Protein AF-A0A7V9ZJV0-F1 (afdb_monomer_lite)

Radius of gyration: 18.38 Å; chains: 1; bounding box: 46×38×47 Å

Foldseek 3Di:
DWAAFQAGWIWDKDFDPVLPAAPVHKWWWFWKDQPPPFIWTKGKDFDDQQVSLCVQAHKDFPDWEAQVVRDIWTWIDHPNDDFWIWGWDDAPRMIITTTAGNPCPPGGHGDDPVRSNQCSHFWDWYQDPVGHIYIAGDPSMGTAFFPGPDDFTWMWHDDPFWIKIKGQAQADQPDWDDPPPAQKTWHAAPVRGIIIMIGGDSVSVVSCVVTMHIGDGGGDPGPDPPDD

Structure (mmCIF, N/CA/C/O backbone):
data_AF-A0A7V9ZJV0-F1
#
_entry.id   AF-A0A7V9ZJV0-F1
#
loop_
_atom_site.group_PDB
_atom_site.id
_atom_site.type_symbol
_atom_site.label_atom_id
_atom_site.label_alt_id
_atom_site.label_comp_id
_atom_site.label_asym_id
_atom_site.label_entity_id
_atom_site.label_seq_id
_atom_site.pdbx_PDB_ins_code
_atom_site.Cartn_x
_atom_site.Cartn_y
_atom_site.Cartn_z
_atom_site.occupancy
_atom_site.B_iso_or_equiv
_atom_site.auth_seq_id
_atom_site.auth_comp_id
_atom_site.auth_asym_id
_atom_site.auth_atom_id
_atom_site.pdbx_PDB_model_num
ATOM 1 N N . MET A 1 1 ? 2.222 -10.437 -16.332 1.00 93.25 1 MET A N 1
ATOM 2 C CA . MET A 1 1 ? 1.660 -10.496 -14.969 1.00 93.25 1 MET A CA 1
ATOM 3 C C . MET A 1 1 ? 0.775 -9.286 -14.786 1.00 93.25 1 MET A C 1
ATOM 5 O O . MET A 1 1 ? 1.254 -8.186 -15.035 1.00 93.25 1 MET A O 1
ATOM 9 N N . LEU A 1 2 ? -0.487 -9.488 -14.415 1.00 96.12 2 LEU A N 1
ATOM 10 C CA . LEU A 1 2 ? -1.358 -8.397 -13.989 1.00 96.12 2 LEU A CA 1
ATOM 11 C C . LEU A 1 2 ? -0.945 -7.992 -12.572 1.00 96.12 2 LEU A C 1
ATOM 13 O O . LEU A 1 2 ? -0.805 -8.863 -11.716 1.00 96.12 2 LEU A O 1
ATOM 17 N N . VAL A 1 3 ? -0.699 -6.705 -12.350 1.00 96.50 3 VAL A N 1
ATOM 18 C CA . VAL A 1 3 ? -0.381 -6.149 -11.031 1.00 96.50 3 VAL A CA 1
ATOM 19 C C . VAL A 1 3 ? -1.474 -5.189 -10.603 1.00 96.50 3 VAL A C 1
ATOM 21 O O . VAL A 1 3 ? -2.037 -4.477 -11.436 1.00 96.50 3 VAL A O 1
ATOM 24 N N . GLN A 1 4 ? -1.757 -5.175 -9.305 1.00 96.56 4 GLN A N 1
ATOM 25 C CA . GLN A 1 4 ? -2.830 -4.392 -8.707 1.00 96.56 4 GLN A CA 1
ATOM 26 C C . GLN A 1 4 ? -2.257 -3.487 -7.609 1.00 96.56 4 GLN A C 1
ATOM 28 O O . GLN A 1 4 ? -1.470 -3.936 -6.773 1.00 96.56 4 GLN A O 1
ATOM 33 N N . PHE A 1 5 ? -2.648 -2.215 -7.628 1.00 97.12 5 PHE A N 1
ATOM 34 C CA . PHE A 1 5 ? -2.378 -1.234 -6.578 1.00 97.12 5 PHE A CA 1
ATOM 35 C C . PHE A 1 5 ? -3.527 -1.197 -5.559 1.00 97.12 5 PHE A C 1
ATOM 37 O O . PHE A 1 5 ? -4.615 -1.717 -5.819 1.00 97.12 5 PHE A O 1
ATOM 44 N N . LEU A 1 6 ? -3.292 -0.563 -4.404 1.00 97.06 6 LEU A N 1
ATOM 45 C CA . LEU A 1 6 ? -4.248 -0.565 -3.291 1.00 97.06 6 LEU A CA 1
ATOM 46 C C . LEU A 1 6 ? -5.603 0.044 -3.669 1.00 97.06 6 LEU A C 1
ATOM 48 O O . LEU A 1 6 ? -6.615 -0.477 -3.235 1.00 97.06 6 LEU A O 1
ATOM 52 N N . ASP A 1 7 ? -5.652 1.084 -4.499 1.00 95.31 7 ASP A N 1
ATOM 53 C CA . ASP A 1 7 ? -6.899 1.743 -4.922 1.00 95.31 7 ASP A CA 1
ATOM 54 C C . ASP A 1 7 ? -7.672 0.983 -6.021 1.00 95.31 7 ASP A C 1
ATOM 56 O O . ASP A 1 7 ? -8.765 1.386 -6.422 1.00 95.31 7 ASP A O 1
ATOM 60 N N . GLY A 1 8 ? -7.125 -0.123 -6.534 1.00 95.56 8 GLY A N 1
ATOM 61 C CA . GLY A 1 8 ? -7.688 -0.845 -7.675 1.00 95.56 8 GLY A CA 1
ATOM 62 C C . GLY A 1 8 ? -7.175 -0.384 -9.046 1.00 95.56 8 GLY A C 1
ATOM 63 O O . GLY A 1 8 ? -7.605 -0.933 -10.065 1.00 95.56 8 GLY A O 1
ATOM 64 N N . SER A 1 9 ? -6.228 0.553 -9.110 1.00 96.94 9 SER A N 1
ATOM 65 C CA . SER A 1 9 ? -5.433 0.798 -10.317 1.00 96.94 9 SER A CA 1
ATOM 66 C C . SER A 1 9 ? -4.625 -0.455 -10.659 1.00 96.94 9 SER A C 1
ATOM 68 O O . SER A 1 9 ? -4.240 -1.214 -9.765 1.00 96.94 9 SER A O 1
ATOM 70 N N . SER A 1 10 ? -4.341 -0.692 -11.937 1.00 97.31 10 SER A N 1
ATOM 71 C CA . SER A 1 10 ? -3.638 -1.894 -12.402 1.00 97.31 10 SER A CA 1
ATOM 72 C C . SER A 1 10 ? -2.738 -1.630 -13.605 1.00 97.31 10 SER A C 1
ATOM 74 O O . SER A 1 10 ? -2.862 -0.617 -14.294 1.00 97.31 10 SER A O 1
ATOM 76 N N . ALA A 1 11 ? -1.815 -2.556 -13.854 1.00 97.81 11 ALA A N 1
ATOM 77 C CA . ALA A 1 11 ? -0.996 -2.587 -15.059 1.00 97.81 11 ALA A CA 1
ATOM 78 C C . ALA A 1 11 ? -0.618 -4.030 -15.413 1.00 97.81 11 ALA A C 1
ATOM 80 O O . ALA A 1 11 ? -0.584 -4.913 -14.555 1.00 97.81 11 ALA A O 1
ATOM 81 N N . GLU A 1 12 ? -0.275 -4.277 -16.672 1.00 97.62 12 GLU A N 1
ATOM 82 C CA . GLU A 1 12 ? 0.347 -5.528 -17.089 1.00 97.62 12 GLU A CA 1
ATOM 83 C C . GLU A 1 12 ? 1.854 -5.354 -17.247 1.00 97.62 12 GLU A C 1
ATOM 85 O O . GLU A 1 12 ? 2.331 -4.471 -17.959 1.00 97.62 12 GLU A O 1
ATOM 90 N N . LEU A 1 13 ? 2.609 -6.245 -16.608 1.00 96.31 13 LEU A N 1
ATOM 91 C CA . LEU A 1 13 ? 4.063 -6.299 -16.676 1.00 96.31 13 LEU A CA 1
ATOM 92 C C . LEU A 1 13 ? 4.522 -7.533 -17.455 1.00 96.31 13 LEU A C 1
ATOM 94 O O . LEU A 1 13 ? 4.056 -8.647 -17.197 1.00 96.31 13 LEU A O 1
ATOM 98 N N . THR A 1 14 ? 5.475 -7.358 -18.367 1.00 96.06 14 THR A N 1
ATOM 99 C CA . THR A 1 14 ? 6.149 -8.454 -19.082 1.00 96.06 14 THR A CA 1
ATOM 100 C C . THR A 1 14 ? 7.660 -8.262 -19.030 1.00 96.06 14 THR A C 1
ATOM 102 O O . THR A 1 14 ? 8.149 -7.156 -19.235 1.00 96.06 14 THR A O 1
ATOM 105 N N . TRP A 1 15 ? 8.402 -9.335 -18.764 1.00 94.81 15 TRP A N 1
ATOM 106 C CA . TRP A 1 15 ? 9.862 -9.333 -18.673 1.00 94.81 15 TRP A CA 1
ATOM 107 C C . TRP A 1 15 ? 10.418 -10.741 -18.956 1.00 94.81 15 TRP A C 1
ATOM 109 O O . TRP A 1 15 ? 9.656 -11.715 -18.914 1.00 94.81 15 TRP A O 1
ATOM 119 N N . PRO A 1 16 ? 11.715 -10.887 -19.282 1.00 92.81 16 PRO A N 1
ATOM 120 C CA . PRO A 1 16 ? 12.314 -12.198 -19.497 1.00 92.81 16 PRO A CA 1
ATOM 121 C C . PRO A 1 16 ? 12.623 -12.907 -18.160 1.00 92.81 16 PRO A C 1
ATOM 123 O O . PRO A 1 16 ? 12.905 -12.236 -17.172 1.00 92.81 16 PRO A O 1
ATOM 126 N N . PRO A 1 17 ? 12.611 -14.253 -18.094 1.00 85.88 17 PRO A N 1
ATOM 127 C CA . PRO A 1 17 ? 12.742 -14.988 -16.827 1.00 85.88 17 PRO A CA 1
ATOM 128 C C . PRO A 1 17 ? 14.048 -14.763 -16.049 1.00 85.88 17 PRO A C 1
ATOM 130 O O . PRO A 1 17 ? 14.103 -15.055 -14.860 1.00 85.88 17 PRO A O 1
ATOM 133 N N . ASP A 1 18 ? 15.110 -14.298 -16.709 1.00 87.62 18 ASP A N 1
ATOM 134 C CA . ASP A 1 18 ? 16.403 -13.976 -16.096 1.00 87.62 18 ASP A CA 1
ATOM 135 C C . ASP A 1 18 ? 16.443 -12.575 -15.462 1.00 87.62 18 ASP A C 1
ATOM 137 O O . ASP A 1 18 ? 17.440 -12.210 -14.827 1.00 87.62 18 ASP A O 1
ATOM 141 N N . LEU A 1 19 ? 15.391 -11.775 -15.654 1.00 86.38 19 LEU A N 1
ATOM 142 C CA . LEU A 1 19 ? 15.172 -10.533 -14.930 1.00 86.38 19 LEU A CA 1
ATOM 143 C C . LEU A 1 19 ? 14.349 -10.851 -13.678 1.00 86.38 19 LEU A C 1
ATOM 145 O O . LEU A 1 19 ? 13.123 -10.937 -13.710 1.00 86.38 19 LEU A O 1
ATOM 149 N N . ASP A 1 20 ? 15.055 -11.087 -12.580 1.00 83.75 20 ASP A N 1
ATOM 150 C CA . ASP A 1 20 ? 14.445 -11.338 -11.283 1.00 83.75 20 ASP A CA 1
ATOM 151 C C . ASP A 1 20 ? 13.855 -10.041 -10.717 1.00 83.75 20 ASP A C 1
ATOM 153 O O . ASP A 1 20 ? 14.587 -9.185 -10.227 1.00 83.75 20 ASP A O 1
ATOM 157 N N . LEU A 1 21 ? 12.537 -9.873 -10.842 1.00 82.12 21 LEU A N 1
ATOM 158 C CA . LEU A 1 21 ? 11.860 -8.662 -10.381 1.00 82.12 21 LEU A CA 1
ATOM 159 C C . LEU A 1 21 ? 11.446 -8.729 -8.910 1.00 82.12 21 LEU A C 1
ATOM 161 O O . LEU A 1 21 ? 11.369 -7.683 -8.278 1.00 82.12 21 LEU A O 1
ATOM 165 N N . PHE A 1 22 ? 11.109 -9.914 -8.386 1.00 86.44 22 PHE A N 1
ATOM 166 C CA . PHE A 1 22 ? 10.358 -10.022 -7.127 1.00 86.44 22 PHE A CA 1
ATOM 167 C C . PHE A 1 22 ? 10.663 -11.256 -6.277 1.00 86.44 22 PHE A C 1
ATOM 169 O O . PHE A 1 22 ? 9.853 -11.613 -5.422 1.00 86.44 22 PHE A O 1
ATOM 176 N N . SER A 1 23 ? 11.793 -11.938 -6.482 1.00 88.50 23 SER A N 1
ATOM 177 C CA . SER A 1 23 ? 12.139 -13.119 -5.673 1.00 88.50 23 SER A CA 1
ATOM 178 C C . SER A 1 23 ? 12.181 -12.859 -4.161 1.00 88.50 23 SER A C 1
ATOM 180 O O . SER A 1 23 ? 11.938 -13.790 -3.396 1.00 88.50 23 SER A O 1
ATOM 182 N N . GLU A 1 24 ? 12.410 -11.613 -3.733 1.00 88.75 24 GLU A N 1
ATOM 183 C CA . GLU A 1 24 ? 12.410 -11.193 -2.322 1.00 88.75 24 GLU A CA 1
ATOM 184 C C . GLU A 1 24 ? 11.047 -10.629 -1.867 1.00 88.75 24 GLU A C 1
ATOM 186 O O . GLU A 1 24 ? 10.876 -10.196 -0.727 1.00 88.75 24 GLU A O 1
ATOM 191 N N . GLY A 1 25 ? 10.041 -10.664 -2.744 1.00 92.75 25 GLY A N 1
ATOM 192 C CA . GLY A 1 25 ? 8.658 -10.314 -2.449 1.00 92.75 25 GLY A CA 1
ATOM 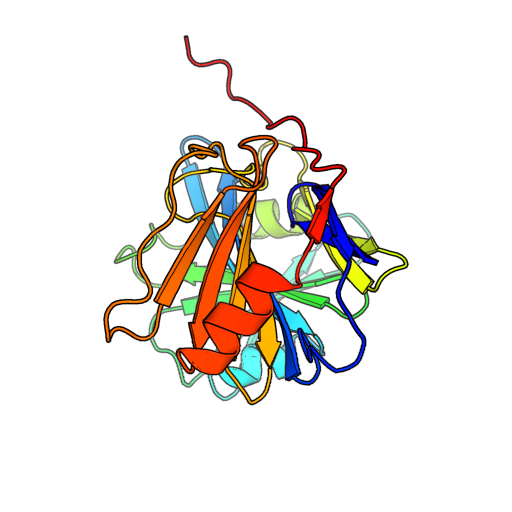193 C C . GLY A 1 25 ? 8.237 -8.925 -2.923 1.00 92.75 25 GLY A C 1
ATOM 194 O O . GLY A 1 25 ? 8.892 -8.266 -3.732 1.00 92.75 25 GLY A O 1
ATOM 195 N N . ILE A 1 26 ? 7.076 -8.503 -2.422 1.00 95.25 26 ILE A N 1
ATOM 196 C CA . ILE A 1 26 ? 6.416 -7.250 -2.789 1.00 95.25 26 ILE A CA 1
ATOM 197 C C . ILE A 1 26 ? 5.932 -6.501 -1.549 1.00 95.25 26 ILE A C 1
ATOM 199 O O . ILE A 1 26 ? 5.500 -7.113 -0.569 1.00 95.25 26 ILE A O 1
ATOM 203 N N . ALA A 1 27 ? 5.963 -5.173 -1.607 1.00 94.69 27 ALA A N 1
ATOM 204 C CA . ALA A 1 27 ? 5.364 -4.297 -0.609 1.00 94.69 27 ALA A CA 1
ATOM 205 C C . ALA A 1 27 ? 4.525 -3.216 -1.292 1.00 94.69 27 ALA A C 1
ATOM 207 O O . ALA A 1 27 ? 5.091 -2.276 -1.860 1.00 94.69 27 ALA A O 1
ATOM 208 N N . PRO A 1 28 ? 3.190 -3.305 -1.226 1.00 96.75 28 PRO A N 1
ATOM 209 C CA . PRO A 1 28 ? 2.368 -2.148 -1.514 1.00 96.75 28 PRO A CA 1
ATOM 210 C C . PRO A 1 28 ? 2.513 -1.119 -0.385 1.00 96.75 28 PRO A C 1
ATOM 212 O O . PRO A 1 28 ? 2.743 -1.465 0.778 1.00 96.75 28 PRO A O 1
ATOM 215 N N . SER A 1 29 ? 2.356 0.153 -0.722 1.00 94.81 29 SER A N 1
ATOM 216 C CA . SER A 1 29 ? 2.262 1.242 0.243 1.00 94.81 29 SER A CA 1
ATOM 217 C C . SER A 1 29 ? 1.228 2.263 -0.209 1.00 94.81 29 SER A C 1
ATOM 219 O O . SER A 1 29 ? 0.911 2.374 -1.394 1.00 94.81 29 SER A O 1
ATOM 221 N N . GLY A 1 30 ? 0.671 2.985 0.754 1.00 95.12 30 GLY A N 1
ATOM 222 C CA . GLY A 1 30 ? -0.368 3.974 0.532 1.00 95.12 30 GLY A CA 1
ATOM 223 C C . GLY A 1 30 ? -0.917 4.472 1.858 1.00 95.12 30 GLY A C 1
ATOM 224 O O . GLY A 1 30 ? -0.320 4.255 2.914 1.00 95.12 30 GLY A O 1
ATOM 225 N N . TRP A 1 31 ? -2.056 5.140 1.783 1.00 94.81 31 TRP A N 1
ATOM 226 C CA . TRP A 1 31 ? -2.716 5.760 2.920 1.00 94.81 31 TRP A CA 1
ATOM 227 C C . TRP A 1 31 ? -4.222 5.839 2.657 1.00 94.81 31 TRP A C 1
ATOM 229 O O . TRP A 1 31 ? -4.691 5.636 1.535 1.00 94.81 31 TRP A O 1
ATOM 239 N N . ALA A 1 32 ? -4.985 6.132 3.700 1.00 95.19 32 ALA A N 1
ATOM 240 C CA . ALA A 1 32 ? -6.399 6.470 3.590 1.00 95.19 32 ALA A CA 1
ATOM 241 C C . ALA A 1 32 ? -6.741 7.613 4.544 1.00 95.19 32 ALA A C 1
ATOM 243 O O . ALA A 1 32 ? -5.959 7.975 5.432 1.00 95.19 32 ALA A O 1
ATOM 244 N N . PHE A 1 33 ? -7.896 8.226 4.330 1.00 94.00 33 PHE A N 1
ATOM 245 C CA . PHE A 1 33 ? -8.274 9.443 5.023 1.00 94.00 33 PHE A CA 1
ATOM 246 C C . PHE A 1 33 ? -9.777 9.587 5.174 1.00 94.00 33 PHE A C 1
ATOM 248 O O . PHE A 1 33 ? -10.565 9.052 4.404 1.00 94.00 33 PHE A O 1
ATOM 255 N N . VAL A 1 34 ? -10.156 10.361 6.181 1.00 92.94 34 VAL A N 1
ATOM 256 C CA . VAL A 1 34 ? -11.496 10.920 6.321 1.00 92.94 34 VAL A CA 1
ATOM 257 C C . VAL A 1 34 ? -11.368 12.405 5.975 1.00 92.94 34 VAL A C 1
ATOM 259 O O . VAL A 1 34 ? -10.629 13.113 6.678 1.00 92.94 34 VAL A O 1
ATOM 262 N N . PRO A 1 35 ? -12.034 12.898 4.913 1.00 90.12 35 PRO A N 1
ATOM 263 C CA . PRO A 1 35 ? -11.893 14.282 4.471 1.00 90.12 35 PRO A CA 1
ATOM 264 C C . PRO A 1 35 ? -12.110 15.277 5.618 1.00 90.12 35 PRO A C 1
ATOM 266 O O . PRO A 1 35 ? -13.001 15.100 6.451 1.00 90.12 35 PRO A O 1
ATOM 269 N N . ASN A 1 36 ? -11.284 16.326 5.674 1.00 86.62 36 ASN A N 1
ATOM 270 C CA . ASN A 1 36 ? -11.324 17.362 6.717 1.00 86.62 36 ASN A CA 1
ATOM 271 C C . ASN A 1 36 ? -11.151 16.861 8.167 1.00 86.62 36 ASN A C 1
ATOM 273 O O . ASN A 1 36 ? -11.432 17.617 9.099 1.00 86.62 36 ASN A O 1
ATOM 277 N N . ARG A 1 37 ? -10.694 15.616 8.388 1.00 88.00 37 ARG A N 1
ATOM 278 C CA . ARG A 1 37 ? -10.525 15.052 9.738 1.00 88.00 37 ARG A CA 1
ATOM 279 C C . ARG A 1 37 ? -9.123 14.504 9.993 1.00 88.00 37 ARG A C 1
ATOM 281 O O . ARG A 1 37 ? -8.392 15.075 10.795 1.00 88.00 37 ARG A O 1
ATOM 288 N N . PHE A 1 38 ? -8.747 13.402 9.346 1.00 87.81 38 PHE A N 1
ATOM 289 C CA . PHE A 1 38 ? -7.439 12.763 9.529 1.00 87.81 38 PHE A CA 1
ATOM 290 C C . PHE A 1 38 ? -7.055 11.906 8.320 1.00 87.81 38 PHE A C 1
ATOM 292 O O . PHE A 1 38 ? -7.921 11.384 7.625 1.00 87.81 38 PHE A O 1
ATOM 299 N N . ALA A 1 39 ? -5.751 11.726 8.117 1.00 91.56 39 ALA A N 1
ATOM 300 C CA . ALA A 1 39 ? -5.153 10.806 7.152 1.00 91.56 39 ALA A CA 1
ATOM 301 C C . ALA A 1 39 ? -4.163 9.893 7.880 1.00 91.56 39 ALA A C 1
ATOM 303 O O . ALA A 1 39 ? -3.553 10.337 8.861 1.00 91.56 39 ALA A O 1
ATOM 304 N N . ARG A 1 40 ? -4.026 8.639 7.439 1.00 93.75 40 ARG A N 1
ATOM 305 C CA . ARG A 1 40 ? -3.083 7.663 8.002 1.00 93.75 40 ARG A CA 1
ATOM 306 C C . ARG A 1 40 ? -2.397 6.854 6.923 1.00 93.75 40 ARG A C 1
ATOM 308 O O . ARG A 1 40 ? -3.062 6.300 6.050 1.00 93.75 40 ARG A O 1
ATOM 315 N N . ASP A 1 41 ? -1.083 6.748 7.069 1.00 93.38 41 ASP A N 1
ATOM 316 C CA . ASP A 1 41 ? -0.253 5.843 6.290 1.00 93.38 41 ASP A CA 1
ATOM 317 C C . ASP A 1 41 ? -0.511 4.385 6.669 1.00 93.38 41 ASP A C 1
ATOM 319 O O . ASP A 1 41 ? -0.990 4.064 7.767 1.00 93.38 41 ASP A O 1
ATOM 323 N N . PHE A 1 42 ? -0.134 3.504 5.750 1.00 96.19 42 PHE A N 1
ATOM 324 C CA . PHE A 1 42 ? -0.151 2.066 5.942 1.00 96.19 42 PHE A CA 1
ATOM 325 C C . PHE A 1 42 ? 1.256 1.485 6.019 1.00 96.19 42 PHE A C 1
ATOM 327 O O . PHE A 1 42 ? 2.145 1.843 5.248 1.00 96.19 42 PHE A O 1
ATOM 334 N N . PHE A 1 43 ? 1.424 0.492 6.889 1.00 96.25 43 PHE A N 1
ATOM 335 C CA . PHE A 1 43 ? 2.493 -0.492 6.771 1.00 96.25 43 PHE A CA 1
ATOM 336 C C . PHE A 1 43 ? 1.872 -1.844 6.430 1.00 96.25 43 PHE A C 1
ATOM 338 O O . PHE A 1 43 ? 1.024 -2.343 7.167 1.00 96.25 43 PHE A O 1
ATOM 345 N N . ILE A 1 44 ? 2.278 -2.425 5.301 1.00 98.00 44 ILE A N 1
ATOM 346 C CA . ILE A 1 44 ? 1.611 -3.597 4.727 1.00 98.00 44 ILE A CA 1
ATOM 347 C C . ILE A 1 44 ? 2.614 -4.730 4.544 1.00 98.00 44 ILE A C 1
ATOM 349 O O . ILE A 1 44 ? 3.658 -4.558 3.905 1.00 98.00 44 ILE A O 1
ATOM 353 N N . ARG A 1 45 ? 2.301 -5.900 5.101 1.00 97.38 45 ARG A N 1
ATOM 354 C CA . ARG A 1 45 ? 3.111 -7.122 4.993 1.00 97.38 45 ARG A CA 1
ATOM 355 C C . ARG A 1 45 ? 2.220 -8.353 4.996 1.00 97.38 45 ARG A C 1
ATOM 357 O O . ARG A 1 45 ? 1.096 -8.302 5.475 1.00 97.38 45 ARG A O 1
ATOM 364 N N . ARG A 1 46 ? 2.733 -9.466 4.479 1.00 96.88 46 ARG A N 1
ATOM 365 C CA . ARG A 1 46 ? 2.095 -10.772 4.669 1.00 96.88 46 ARG A CA 1
ATOM 366 C C . ARG A 1 46 ? 2.393 -11.310 6.068 1.00 96.88 46 ARG A C 1
ATOM 368 O O . ARG A 1 46 ? 3.451 -11.002 6.614 1.00 96.88 46 ARG A O 1
ATOM 375 N N . GLY A 1 47 ? 1.492 -12.128 6.607 1.00 97.12 47 GLY A N 1
ATOM 376 C CA . GLY A 1 47 ? 1.653 -12.784 7.909 1.00 97.12 47 GLY A CA 1
ATOM 377 C C . GLY A 1 47 ? 0.404 -12.681 8.779 1.00 97.12 47 GLY A C 1
ATOM 378 O O . GLY A 1 47 ? -0.694 -12.454 8.268 1.00 97.12 47 GLY A O 1
ATOM 379 N N . GLY A 1 48 ? 0.581 -12.864 10.089 1.00 98.12 48 GLY A N 1
ATOM 380 C CA . GLY A 1 48 ? -0.462 -12.605 11.089 1.00 98.12 48 GLY A CA 1
ATOM 381 C C . GLY A 1 48 ? -0.316 -11.227 11.755 1.00 98.12 48 GLY A C 1
ATOM 382 O O . GLY A 1 48 ? 0.794 -10.693 11.808 1.00 98.12 48 GLY A O 1
ATOM 383 N N . PRO A 1 49 ? -1.383 -10.644 12.338 1.00 98.06 49 PRO A N 1
ATOM 384 C CA . PRO A 1 49 ? -1.336 -9.274 12.855 1.00 98.06 49 PRO A CA 1
ATOM 385 C C . PRO A 1 49 ? -0.295 -9.088 13.966 1.00 98.06 49 PRO A C 1
ATOM 387 O O . PRO A 1 49 ? 0.466 -8.125 13.953 1.00 98.06 49 PRO A O 1
ATOM 390 N N . GLU A 1 50 ? -0.212 -10.040 14.899 1.00 98.00 50 GLU A N 1
ATOM 391 C CA . GLU A 1 50 ? 0.768 -10.016 15.991 1.00 98.00 50 GLU A CA 1
ATOM 392 C C . GLU A 1 50 ? 2.214 -10.118 15.476 1.00 98.00 50 GLU A C 1
ATOM 394 O O . GLU A 1 50 ? 3.084 -9.387 15.942 1.00 98.00 50 GLU A O 1
ATOM 399 N N . GLU A 1 51 ? 2.465 -10.972 14.479 1.00 98.12 51 GLU A N 1
ATOM 400 C CA . GLU A 1 51 ? 3.778 -11.123 13.839 1.00 98.12 51 GLU A CA 1
ATOM 401 C C . GLU A 1 51 ? 4.214 -9.821 13.159 1.00 98.12 51 GLU A C 1
ATOM 403 O O . GLU A 1 51 ? 5.333 -9.351 13.369 1.00 98.12 51 GLU A O 1
ATOM 408 N N . VAL A 1 52 ? 3.312 -9.209 12.389 1.00 97.88 52 VAL A N 1
ATOM 409 C CA . VAL A 1 52 ? 3.606 -7.996 11.618 1.00 97.88 52 VAL A CA 1
ATOM 410 C C . VAL A 1 52 ? 3.796 -6.782 12.531 1.00 97.88 52 VAL A C 1
ATOM 412 O O . VAL A 1 52 ? 4.727 -6.009 12.316 1.00 97.88 52 VAL A O 1
ATOM 415 N N . VAL A 1 53 ? 2.998 -6.631 13.595 1.00 98.00 53 VAL A N 1
ATOM 416 C CA . VAL A 1 53 ? 3.263 -5.615 14.635 1.00 98.00 53 VAL A CA 1
ATOM 417 C C . VAL A 1 53 ? 4.583 -5.910 15.359 1.00 98.00 53 VAL A C 1
ATOM 419 O O . VAL A 1 53 ? 5.334 -4.986 15.679 1.00 98.00 53 VAL A O 1
ATOM 422 N N . GLY A 1 54 ? 4.894 -7.192 15.574 1.00 97.25 54 GLY A N 1
ATOM 423 C CA . GLY A 1 54 ? 6.115 -7.675 16.216 1.00 97.25 54 GLY A CA 1
ATOM 424 C C . GLY A 1 54 ? 7.416 -7.243 15.532 1.00 97.25 54 GLY A C 1
ATOM 425 O O . GLY A 1 54 ? 8.455 -7.162 16.191 1.00 97.25 54 GLY A O 1
ATOM 426 N N . LEU A 1 55 ? 7.366 -6.879 14.244 1.00 96.19 55 LEU A N 1
ATOM 427 C CA . LEU A 1 55 ? 8.499 -6.301 13.509 1.00 96.19 55 LEU A CA 1
ATOM 428 C C . LEU A 1 55 ? 9.011 -4.991 14.132 1.00 96.19 55 LEU A C 1
ATOM 430 O O . LEU A 1 55 ? 10.167 -4.623 13.929 1.00 96.19 55 LEU A O 1
ATOM 434 N N . PHE A 1 56 ? 8.177 -4.309 14.923 1.00 95.94 56 PHE A N 1
ATOM 435 C CA . PHE A 1 56 ? 8.504 -3.052 15.601 1.00 95.94 56 PHE A CA 1
ATOM 436 C C . PHE A 1 56 ? 8.791 -3.226 17.101 1.00 95.94 56 PHE A C 1
ATOM 438 O O . PHE A 1 56 ? 8.861 -2.243 17.840 1.00 95.94 56 PHE A O 1
ATOM 445 N N . GLY A 1 57 ? 8.965 -4.466 17.568 1.00 96.12 57 GLY A N 1
ATOM 446 C CA . GLY A 1 57 ? 9.162 -4.831 18.974 1.00 96.12 57 GLY A CA 1
ATOM 447 C C . GLY A 1 57 ? 7.976 -5.607 19.545 1.00 96.12 57 GLY A C 1
ATOM 448 O O . GLY A 1 57 ? 6.975 -5.797 18.863 1.00 96.12 57 GLY A O 1
ATOM 449 N N . SER A 1 58 ? 8.082 -6.058 20.803 1.00 96.62 58 SER A N 1
ATOM 450 C CA . SER A 1 58 ? 7.068 -6.920 21.430 1.00 96.62 58 SER A CA 1
ATOM 451 C C . SER A 1 58 ? 5.659 -6.327 21.271 1.00 96.62 58 SER A C 1
ATOM 453 O O . SER A 1 58 ? 5.429 -5.199 21.726 1.00 96.62 58 SER A O 1
ATOM 455 N N . PRO A 1 59 ? 4.720 -7.041 20.628 1.00 97.31 59 PRO A N 1
ATOM 456 C CA . PRO A 1 59 ? 3.380 -6.532 20.391 1.00 97.31 59 PRO A CA 1
ATOM 457 C C . PRO A 1 59 ? 2.526 -6.668 21.657 1.00 97.31 59 PRO A C 1
ATOM 459 O O . PRO A 1 59 ? 2.512 -7.706 22.318 1.00 97.31 59 PRO A O 1
ATOM 462 N N . ARG A 1 60 ? 1.766 -5.622 21.992 1.00 97.69 60 ARG A N 1
ATOM 463 C CA . ARG A 1 60 ? 0.775 -5.644 23.073 1.00 97.69 60 ARG A CA 1
ATOM 464 C C . ARG A 1 60 ? -0.580 -5.180 22.561 1.00 97.69 60 ARG A C 1
ATOM 466 O O . ARG A 1 60 ? -0.735 -4.008 22.220 1.00 97.69 60 ARG A O 1
ATOM 473 N N . LEU A 1 61 ? -1.568 -6.073 22.575 1.00 98.12 61 LEU A N 1
ATOM 474 C CA . LEU A 1 61 ? -2.959 -5.718 22.300 1.00 98.12 61 LEU A CA 1
ATOM 475 C C . LEU A 1 61 ? -3.477 -4.798 23.413 1.00 98.12 61 LEU A C 1
ATOM 477 O O . LEU A 1 61 ? -3.391 -5.127 24.598 1.00 98.12 61 LEU A O 1
ATOM 481 N N . LEU A 1 62 ? -3.980 -3.627 23.036 1.00 98.00 62 LEU A N 1
ATOM 482 C CA . LEU A 1 62 ? -4.552 -2.646 23.957 1.00 98.00 62 LEU A CA 1
ATOM 483 C C . LEU A 1 62 ? -6.062 -2.831 24.091 1.00 98.00 62 LEU A C 1
ATOM 485 O O . LEU A 1 62 ? -6.593 -2.793 25.198 1.00 98.00 62 LEU A O 1
ATOM 489 N N . THR A 1 63 ? -6.730 -3.003 22.954 1.00 98.56 63 THR A N 1
ATOM 490 C CA . THR A 1 63 ? -8.168 -3.248 22.809 1.00 98.56 63 THR A CA 1
ATOM 491 C C . THR A 1 63 ? -8.428 -3.756 21.392 1.00 98.56 63 THR A C 1
ATOM 493 O O . THR A 1 63 ? -7.512 -3.816 20.574 1.00 98.56 63 THR A O 1
ATOM 496 N N . ASP A 1 64 ? -9.673 -4.078 21.078 1.00 98.31 64 ASP A N 1
ATOM 497 C CA . ASP A 1 64 ? -10.124 -4.420 19.736 1.00 98.31 64 ASP A CA 1
ATOM 498 C C . ASP A 1 64 ? -11.466 -3.735 19.421 1.00 98.31 64 ASP A C 1
ATOM 500 O O . ASP A 1 64 ? -12.222 -3.363 20.325 1.00 98.31 64 ASP A O 1
ATOM 504 N N . TYR A 1 65 ? -11.732 -3.534 18.131 1.00 98.56 65 TYR A N 1
ATOM 505 C CA . TYR A 1 65 ? -12.917 -2.857 17.602 1.00 98.56 65 TYR A CA 1
ATOM 506 C C . TYR A 1 65 ? -13.671 -3.819 16.669 1.00 98.56 65 TYR A C 1
ATOM 508 O O . TYR A 1 65 ? -13.022 -4.483 15.863 1.00 98.56 65 TYR A O 1
ATOM 516 N N . PRO A 1 66 ? -15.005 -3.961 16.769 1.00 98.00 66 PRO A N 1
ATOM 517 C CA . PRO A 1 66 ? -15.779 -4.722 15.786 1.00 98.00 66 PRO A CA 1
ATOM 518 C C . PRO A 1 66 ? -15.685 -4.076 14.395 1.00 98.00 66 PRO A C 1
ATOM 520 O O . PRO A 1 66 ? -15.624 -2.849 14.308 1.00 98.00 66 PRO A O 1
ATOM 523 N N . ASP A 1 67 ? -15.703 -4.896 13.345 1.00 95.19 67 ASP A N 1
ATOM 524 C CA . ASP A 1 67 ? -15.596 -4.476 11.934 1.00 95.19 67 ASP A CA 1
ATOM 525 C C . ASP A 1 67 ? -16.935 -4.446 11.173 1.00 95.19 67 ASP A C 1
ATOM 527 O O . ASP A 1 67 ? -16.956 -4.254 9.968 1.00 95.19 67 ASP A O 1
ATOM 531 N N . ASP A 1 68 ? -18.057 -4.652 11.866 1.00 91.94 68 ASP A N 1
ATOM 532 C CA . ASP A 1 68 ? -19.414 -4.786 11.304 1.00 91.94 68 ASP A CA 1
ATOM 533 C C . ASP A 1 68 ? -19.642 -5.959 10.319 1.00 91.94 68 ASP A C 1
ATOM 535 O O . ASP A 1 68 ? -20.788 -6.230 9.950 1.00 91.94 68 ASP A O 1
ATOM 539 N N . GLU A 1 69 ? -18.619 -6.765 10.019 1.00 92.19 69 GLU A N 1
ATOM 540 C CA . GLU A 1 69 ? -18.706 -8.020 9.247 1.00 92.19 69 GLU A CA 1
ATOM 541 C C . GLU A 1 69 ? -18.650 -9.278 10.136 1.00 92.19 69 GLU A C 1
ATOM 543 O O . GLU A 1 69 ? -18.770 -10.416 9.672 1.00 92.19 69 GLU A O 1
ATOM 548 N N . GLY A 1 70 ? -18.531 -9.080 11.451 1.00 90.81 70 GLY A N 1
ATOM 549 C CA . GLY A 1 70 ? -18.499 -10.141 12.461 1.00 90.81 70 GLY A CA 1
ATOM 550 C C . GLY A 1 70 ? -17.091 -10.529 12.914 1.00 90.81 70 GLY A C 1
ATOM 551 O O . GLY A 1 70 ? -16.955 -11.433 13.746 1.00 90.81 70 GLY A O 1
ATOM 552 N N . GLY A 1 71 ? -16.063 -9.845 12.414 1.00 94.62 71 GLY A N 1
ATOM 553 C CA . GLY A 1 71 ? -14.691 -9.918 12.887 1.00 94.62 71 GLY A CA 1
ATOM 554 C C . GLY A 1 71 ? -14.343 -8.787 13.860 1.00 94.62 71 GLY A C 1
ATOM 555 O O . GLY A 1 71 ? -15.205 -8.158 14.490 1.00 94.62 71 GLY A O 1
ATOM 556 N N . ARG A 1 72 ? -13.036 -8.616 14.090 1.00 97.62 72 ARG A N 1
ATOM 557 C CA . ARG A 1 72 ? -12.477 -7.620 15.015 1.00 97.62 72 ARG A CA 1
ATOM 558 C C . ARG A 1 72 ? -11.126 -7.125 14.511 1.00 97.62 72 ARG A C 1
ATOM 560 O O . ARG A 1 72 ? -10.275 -7.926 14.133 1.00 97.62 72 ARG A O 1
ATOM 567 N N . VAL A 1 73 ? -10.897 -5.824 14.639 1.00 98.56 73 VAL A N 1
ATOM 568 C CA . VAL A 1 73 ? -9.625 -5.152 14.361 1.00 98.56 73 VAL A CA 1
ATOM 569 C C . VAL A 1 73 ? -8.914 -4.880 15.679 1.00 98.56 73 VAL A C 1
ATOM 571 O O . VAL A 1 73 ? -9.424 -4.166 16.545 1.00 98.56 73 VAL A O 1
ATOM 574 N N . GLY A 1 74 ? -7.728 -5.459 15.854 1.00 98.56 74 GLY A N 1
ATOM 575 C CA . GLY A 1 74 ? -6.929 -5.244 17.058 1.00 98.56 74 GLY A CA 1
ATOM 576 C C . GLY A 1 74 ? -6.216 -3.893 17.028 1.00 98.56 74 GLY A C 1
ATOM 577 O O . GLY A 1 74 ? -5.668 -3.501 15.999 1.00 98.56 74 GLY A O 1
ATOM 578 N N . PHE A 1 75 ? -6.178 -3.206 18.168 1.00 98.69 75 PHE A N 1
ATOM 579 C CA . PHE A 1 75 ? -5.377 -2.005 18.382 1.00 98.69 75 PHE A CA 1
ATOM 580 C C . PHE A 1 75 ? -4.160 -2.334 19.239 1.00 98.69 75 PHE A C 1
ATOM 582 O O . PHE A 1 75 ? -4.282 -2.709 20.409 1.00 98.69 75 PHE A O 1
ATOM 589 N N . TRP A 1 76 ? -2.980 -2.209 18.649 1.00 98.44 76 TRP A N 1
ATOM 590 C CA . TRP A 1 76 ? -1.738 -2.748 19.177 1.00 98.44 76 TRP A CA 1
ATOM 591 C C . TRP A 1 76 ? -0.720 -1.658 19.464 1.00 98.44 76 TRP A C 1
ATOM 593 O O . TRP A 1 76 ? -0.586 -0.689 18.722 1.00 98.44 76 TRP A O 1
ATOM 603 N N . ARG A 1 77 ? 0.073 -1.878 20.509 1.00 97.25 77 ARG A N 1
ATOM 604 C CA . ARG A 1 77 ? 1.279 -1.106 20.793 1.00 97.25 77 ARG A CA 1
ATOM 605 C C . ARG A 1 77 ? 2.507 -1.999 20.678 1.00 97.25 77 ARG A C 1
ATOM 607 O O . ARG A 1 77 ? 2.601 -2.944 21.464 1.00 97.25 77 ARG A O 1
ATOM 614 N N . PRO A 1 78 ? 3.463 -1.692 19.793 1.00 96.44 78 PRO A N 1
ATOM 615 C CA . PRO A 1 78 ? 4.781 -2.298 19.863 1.00 96.44 78 PRO A CA 1
ATOM 616 C C . PRO A 1 78 ? 5.627 -1.616 20.947 1.00 96.44 78 PRO A C 1
ATOM 618 O O . PRO A 1 78 ? 5.581 -0.398 21.131 1.00 96.44 78 PRO A O 1
ATOM 621 N N . GLU A 1 79 ? 6.435 -2.386 21.671 1.00 93.12 79 GLU A N 1
ATOM 622 C CA . GLU A 1 79 ? 7.339 -1.836 22.692 1.00 93.12 79 GLU A CA 1
ATOM 623 C C . GLU A 1 79 ? 8.559 -1.101 22.104 1.00 93.12 79 GLU A C 1
ATOM 625 O O . GLU A 1 79 ? 9.146 -0.259 22.783 1.00 93.12 79 GLU A O 1
ATOM 630 N N . GLY A 1 80 ? 8.947 -1.396 20.856 1.00 88.69 80 GLY A N 1
ATOM 631 C CA . GLY A 1 80 ? 10.172 -0.875 20.237 1.00 88.69 80 GLY A CA 1
ATOM 632 C C . GLY A 1 80 ? 10.019 0.450 19.486 1.00 88.69 80 GLY A C 1
ATOM 633 O O . GLY A 1 80 ? 11.031 1.067 19.156 1.00 88.69 80 GLY A O 1
ATOM 634 N N . TRP A 1 81 ? 8.793 0.931 19.255 1.00 83.81 81 TRP A N 1
ATOM 635 C CA . TRP A 1 81 ? 8.543 2.211 18.586 1.00 83.81 81 TRP A CA 1
ATOM 636 C C . TRP A 1 81 ? 7.780 3.151 19.523 1.00 83.81 81 TRP A C 1
ATOM 638 O O . TRP A 1 81 ? 6.626 2.874 19.830 1.00 83.81 81 TRP A O 1
ATOM 648 N N . PRO A 1 82 ? 8.377 4.253 20.018 1.00 80.69 82 PRO A N 1
ATOM 649 C CA . PRO A 1 82 ? 7.812 5.023 21.128 1.00 80.69 82 PRO A CA 1
ATOM 650 C C . PRO A 1 82 ? 6.640 5.949 20.791 1.00 80.69 82 PRO A C 1
ATOM 652 O O . PRO A 1 82 ? 6.048 6.452 21.741 1.00 80.69 82 PRO A O 1
ATOM 655 N N . ASP A 1 83 ? 6.252 6.133 19.525 1.00 88.75 83 ASP A N 1
ATOM 656 C CA . ASP A 1 83 ? 5.296 7.191 19.147 1.00 88.75 83 ASP A CA 1
ATOM 657 C C . ASP A 1 83 ? 4.131 6.741 18.259 1.00 88.75 83 ASP A C 1
ATOM 659 O O . ASP A 1 83 ? 3.286 7.560 17.901 1.00 88.75 83 ASP A O 1
ATOM 663 N N . VAL A 1 84 ? 4.044 5.452 17.928 1.00 93.38 84 VAL A N 1
ATOM 664 C CA . VAL A 1 84 ? 2.996 4.913 17.051 1.00 93.38 84 VAL A CA 1
ATOM 665 C C . VAL A 1 84 ? 2.356 3.696 17.711 1.00 93.38 84 VAL A C 1
ATOM 667 O O . VAL A 1 84 ? 3.054 2.873 18.307 1.00 93.38 84 VAL A O 1
ATOM 670 N N . ASP A 1 85 ? 1.031 3.640 17.657 1.00 96.50 85 ASP A N 1
ATOM 671 C CA . ASP A 1 85 ? 0.217 2.444 17.865 1.00 96.50 85 ASP A CA 1
ATOM 672 C C . ASP A 1 85 ? -0.425 2.066 16.511 1.00 96.50 85 ASP A C 1
ATOM 674 O O . ASP A 1 85 ? -0.412 2.869 15.578 1.00 96.50 85 ASP A O 1
ATOM 678 N N . TYR A 1 86 ? -0.976 0.861 16.371 1.00 98.00 86 TYR A N 1
ATOM 679 C CA . TYR A 1 86 ? -1.500 0.374 15.090 1.00 98.00 86 TYR A CA 1
ATOM 680 C C . TYR A 1 86 ? -2.883 -0.243 15.226 1.00 98.00 86 TYR A C 1
ATOM 682 O O . TYR A 1 86 ? -3.097 -1.095 16.087 1.00 98.00 86 TYR A O 1
ATOM 690 N N . LEU A 1 87 ? -3.797 0.115 14.325 1.00 98.56 87 LEU A N 1
ATOM 691 C CA . LEU A 1 87 ? -4.927 -0.759 14.008 1.00 98.56 87 LEU A CA 1
ATOM 692 C C . LEU A 1 87 ? -4.432 -1.806 13.011 1.00 98.56 87 LEU A C 1
ATOM 694 O O . LEU A 1 87 ? -3.885 -1.440 11.973 1.00 98.56 87 LEU A O 1
ATOM 698 N N . ALA A 1 88 ? -4.591 -3.086 13.333 1.00 98.62 88 ALA A N 1
ATOM 699 C CA . ALA A 1 88 ? -4.115 -4.183 12.500 1.00 98.62 88 ALA A CA 1
ATOM 700 C C . ALA A 1 88 ? -5.293 -4.929 11.865 1.00 98.62 88 ALA A C 1
ATOM 702 O O . ALA A 1 88 ? -6.057 -5.600 12.565 1.00 98.62 88 ALA A O 1
ATOM 703 N N . PHE A 1 89 ? -5.411 -4.808 10.546 1.00 98.56 89 PHE A N 1
ATOM 704 C CA . PHE A 1 89 ? -6.422 -5.465 9.722 1.00 98.56 89 PHE A CA 1
ATOM 705 C C . PHE A 1 89 ? -5.814 -6.696 9.055 1.00 98.56 89 PHE A C 1
ATOM 707 O O . PHE A 1 89 ? -4.688 -6.625 8.563 1.00 98.56 89 PHE A O 1
ATOM 714 N N . GLN A 1 90 ? -6.557 -7.802 9.021 1.00 98.19 90 GLN A N 1
ATOM 715 C CA . GLN A 1 90 ? -6.190 -9.002 8.270 1.00 98.19 90 GLN A CA 1
ATOM 716 C C . GLN A 1 90 ? -7.117 -9.134 7.062 1.00 98.19 90 GLN A C 1
ATOM 718 O O . GLN A 1 90 ? -8.322 -9.293 7.234 1.00 98.19 90 GLN A O 1
ATOM 723 N N . PHE A 1 91 ? -6.543 -9.137 5.863 1.00 97.81 91 PHE A N 1
ATOM 724 C CA . PHE A 1 91 ? -7.238 -9.401 4.606 1.00 97.81 91 PHE A CA 1
ATOM 725 C C . PHE A 1 91 ? -6.544 -10.573 3.916 1.00 97.81 91 PHE A C 1
ATOM 727 O O . PHE A 1 91 ? -5.453 -10.421 3.366 1.00 97.81 91 PHE A O 1
ATOM 734 N N . ASP A 1 92 ? -7.138 -11.762 4.010 1.00 96.94 92 ASP A N 1
ATOM 735 C CA . ASP A 1 92 ? -6.533 -13.018 3.552 1.00 96.94 92 ASP A CA 1
ATOM 736 C C . ASP A 1 92 ? -5.113 -13.209 4.107 1.00 96.94 92 ASP A C 1
ATOM 738 O O . ASP A 1 92 ? -4.953 -13.330 5.321 1.00 96.94 92 ASP A O 1
ATOM 742 N N . SER A 1 93 ? -4.072 -13.237 3.269 1.00 97.69 93 SER A N 1
ATOM 743 C CA . SER A 1 93 ? -2.684 -13.370 3.734 1.00 97.69 93 SER A CA 1
ATOM 744 C C . SER A 1 93 ? -2.001 -12.040 4.077 1.00 97.69 93 SER A C 1
ATOM 746 O O . SER A 1 93 ? -0.878 -12.044 4.592 1.00 97.69 93 SER A O 1
ATOM 748 N N . TRP A 1 94 ? -2.656 -10.912 3.798 1.00 98.44 94 TRP A N 1
ATOM 749 C CA . TRP A 1 94 ? -2.136 -9.568 4.008 1.00 98.44 94 TRP A CA 1
ATOM 750 C C . TRP A 1 94 ? -2.562 -8.990 5.354 1.00 98.44 94 TRP A C 1
ATOM 752 O O . TRP A 1 94 ? -3.719 -9.067 5.758 1.00 98.44 94 TRP A O 1
ATOM 762 N N . VAL A 1 95 ? -1.621 -8.319 6.008 1.00 98.62 95 VAL A N 1
ATOM 763 C CA . VAL A 1 95 ? -1.863 -7.461 7.163 1.00 98.62 95 VAL A CA 1
ATOM 764 C C . VAL A 1 95 ? -1.644 -6.016 6.754 1.00 98.62 95 VAL A C 1
ATOM 766 O O . VAL A 1 95 ? -0.582 -5.666 6.231 1.00 98.62 95 VAL A O 1
ATOM 769 N N . VAL A 1 96 ? -2.626 -5.172 7.055 1.00 98.62 96 VAL A N 1
ATOM 770 C CA . VAL A 1 96 ? -2.527 -3.716 6.936 1.00 98.62 96 VAL A CA 1
ATOM 771 C C . VAL A 1 96 ? -2.485 -3.124 8.333 1.00 98.62 96 VAL A C 1
ATOM 773 O O . VAL A 1 96 ? -3.446 -3.226 9.096 1.00 98.62 96 VAL A O 1
ATOM 776 N N . LEU A 1 97 ? -1.363 -2.496 8.670 1.00 98.50 97 LEU A N 1
ATOM 777 C CA . LEU A 1 97 ? -1.239 -1.682 9.868 1.00 98.50 97 LEU A CA 1
ATOM 778 C C . LEU A 1 97 ? -1.538 -0.229 9.518 1.00 98.50 97 LEU A C 1
ATOM 780 O O . LEU A 1 97 ? -0.776 0.408 8.790 1.00 98.50 97 LEU A O 1
ATOM 784 N N . VAL A 1 98 ? -2.624 0.301 10.067 1.00 97.62 98 VAL A N 1
ATOM 785 C CA . VAL A 1 98 ? -2.947 1.728 9.994 1.00 97.62 98 VAL A CA 1
ATOM 786 C C . VAL A 1 98 ? -2.269 2.426 11.160 1.00 97.62 98 VAL A C 1
ATOM 788 O O . VAL A 1 98 ? -2.465 2.040 12.315 1.00 97.62 98 VAL A O 1
ATOM 791 N N . TYR A 1 99 ? -1.468 3.446 10.861 1.00 95.62 99 TYR A N 1
ATOM 792 C CA . TYR A 1 99 ? -0.755 4.206 11.884 1.00 95.62 99 TYR A CA 1
ATOM 793 C C . TYR A 1 99 ? -1.752 4.924 12.806 1.00 95.62 99 TYR A C 1
ATOM 795 O O . TYR A 1 99 ? -2.750 5.486 12.364 1.00 95.62 99 TYR A O 1
ATOM 803 N N . ASP A 1 100 ? -1.472 4.957 14.101 1.00 95.19 100 ASP A N 1
ATOM 804 C CA . ASP A 1 100 ? -2.126 5.843 15.057 1.00 95.19 100 ASP A CA 1
ATOM 805 C C . ASP A 1 100 ? -1.054 6.527 15.907 1.00 95.19 100 ASP A C 1
ATOM 807 O O . ASP A 1 100 ? -0.501 5.957 16.852 1.00 95.19 100 ASP A O 1
ATOM 811 N N . TYR A 1 101 ? -0.699 7.751 15.517 1.00 92.00 101 TYR A N 1
ATOM 812 C CA . TYR A 1 101 ? 0.341 8.521 16.188 1.00 92.00 101 TYR A CA 1
ATOM 813 C C . TYR A 1 101 ? -0.099 8.872 17.608 1.00 92.00 101 TYR A C 1
ATOM 815 O O . TYR A 1 101 ? -1.186 9.395 17.829 1.00 92.00 101 TYR A O 1
ATOM 823 N N . ARG A 1 102 ? 0.760 8.618 18.594 1.00 89.00 102 ARG A N 1
ATOM 824 C CA . ARG A 1 102 ? 0.477 8.910 20.010 1.00 89.00 102 ARG A CA 1
ATOM 825 C C . ARG A 1 102 ? 0.671 10.370 20.378 1.00 89.00 102 ARG A C 1
ATOM 827 O O . ARG A 1 102 ? 0.163 10.825 21.402 1.00 89.00 102 ARG A O 1
ATOM 834 N N . THR A 1 103 ? 1.410 11.099 19.554 1.00 81.75 103 THR A N 1
ATOM 835 C CA . THR A 1 103 ? 1.593 12.541 19.670 1.00 81.75 103 THR A CA 1
ATOM 836 C C . THR A 1 103 ? 1.227 13.163 18.330 1.00 81.75 103 THR A C 1
ATOM 838 O O . THR A 1 103 ? 1.496 12.564 17.296 1.00 81.75 103 THR A O 1
ATOM 841 N N . GLY A 1 104 ? 0.626 14.356 18.324 1.00 71.50 104 GLY A N 1
ATOM 842 C CA . GLY A 1 104 ? 0.223 15.049 17.088 1.00 71.50 104 GLY A CA 1
ATOM 843 C C . GLY A 1 104 ? 1.383 15.510 16.190 1.00 71.50 104 GLY A C 1
ATOM 844 O O . GLY A 1 104 ? 1.196 16.337 15.301 1.00 71.50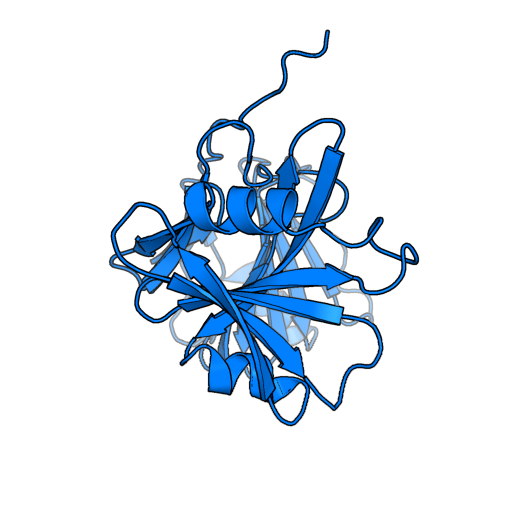 104 GLY A O 1
ATOM 845 N N . LEU A 1 105 ? 2.604 15.035 16.440 1.00 61.91 105 LEU A N 1
ATOM 846 C CA . LEU A 1 105 ? 3.794 15.366 15.671 1.00 61.91 105 LEU A CA 1
ATOM 847 C C . LEU A 1 105 ? 3.909 14.419 14.464 1.00 61.91 105 LEU A C 1
ATOM 849 O O . LEU A 1 105 ? 3.677 13.222 14.580 1.00 61.91 105 LEU A O 1
ATOM 853 N N . TYR A 1 106 ? 4.308 14.959 13.311 1.00 59.75 106 TYR A N 1
ATOM 854 C CA . TYR A 1 106 ? 4.713 14.216 12.103 1.00 59.75 106 TYR A CA 1
ATOM 855 C C . TYR A 1 106 ? 3.655 13.377 11.358 1.00 59.75 106 TYR A C 1
ATOM 857 O O . TYR A 1 106 ? 4.004 12.790 10.340 1.00 59.75 106 TYR A O 1
ATOM 865 N N . GLY A 1 107 ? 2.385 13.357 11.774 1.00 61.31 107 GLY A N 1
ATOM 866 C CA . GLY A 1 107 ? 1.344 12.621 11.030 1.00 61.31 107 GLY A CA 1
ATOM 867 C C . GLY A 1 107 ? -0.112 12.892 11.434 1.00 61.31 107 GLY A C 1
ATOM 868 O O . GLY A 1 107 ? -1.026 12.203 10.982 1.00 61.31 107 GLY A O 1
ATOM 869 N N . GLY A 1 108 ? -0.345 13.913 12.266 1.00 76.56 108 GLY A N 1
ATOM 870 C CA . GLY A 1 108 ? -1.670 14.320 12.743 1.00 76.56 108 GLY A CA 1
ATOM 871 C C . GLY A 1 108 ? -1.979 13.861 14.170 1.00 76.56 108 GLY A C 1
ATOM 872 O O . GLY A 1 108 ? -1.281 13.022 14.733 1.00 76.56 108 GLY A O 1
ATOM 873 N N . ASP A 1 109 ? -3.023 14.443 14.762 1.00 88.00 109 ASP A N 1
ATOM 874 C CA . ASP A 1 109 ? -3.446 14.155 16.139 1.00 88.00 109 ASP A CA 1
ATOM 875 C C . ASP A 1 109 ? -3.823 12.680 16.334 1.00 88.00 109 ASP A C 1
ATOM 877 O O . ASP A 1 109 ? -4.364 12.083 15.399 1.00 88.00 109 ASP A O 1
ATOM 881 N N . PRO A 1 110 ? -3.613 12.098 17.532 1.00 91.50 110 PRO A N 1
ATOM 882 C CA . PRO A 1 110 ? -4.035 10.732 17.836 1.00 91.50 110 PRO A CA 1
ATOM 883 C C . PRO A 1 110 ? -5.514 10.502 17.533 1.00 91.50 110 PRO A C 1
ATOM 885 O O . PRO A 1 110 ? -6.358 11.350 17.842 1.00 91.50 110 PRO A O 1
ATOM 888 N N . MET A 1 111 ? -5.856 9.336 16.982 1.00 94.06 111 MET A N 1
ATOM 889 C CA . MET A 1 111 ? -7.259 8.967 16.821 1.00 94.06 111 MET A CA 1
ATOM 890 C C . MET A 1 111 ? -7.892 8.754 18.197 1.00 94.06 111 MET A C 1
ATOM 892 O O . MET A 1 111 ? -7.295 8.177 19.108 1.00 94.06 111 MET A O 1
ATOM 896 N N . ASN A 1 112 ? -9.124 9.222 18.363 1.00 95.31 112 ASN A N 1
ATOM 897 C CA . ASN A 1 112 ? -9.962 8.808 19.483 1.00 95.31 112 ASN A CA 1
ATOM 898 C C . ASN A 1 112 ? -10.643 7.464 19.154 1.00 95.31 112 ASN A C 1
ATOM 900 O O . ASN A 1 112 ? -10.520 6.947 18.043 1.00 95.31 112 ASN A O 1
ATOM 904 N N . ASP A 1 113 ? -11.379 6.899 20.112 1.00 97.56 113 ASP A N 1
ATOM 905 C CA . ASP A 1 113 ? -12.050 5.606 19.913 1.00 97.56 113 ASP A CA 1
ATOM 906 C C . ASP A 1 113 ? -13.082 5.632 18.783 1.00 97.56 113 ASP A C 1
ATOM 908 O O . ASP A 1 113 ? -13.214 4.653 18.060 1.00 97.56 113 ASP A O 1
ATOM 912 N N . GLU A 1 114 ? -13.763 6.760 18.576 1.00 96.81 114 GLU A N 1
ATOM 913 C CA . GLU A 1 114 ? -14.684 6.935 17.450 1.00 96.81 114 GLU A CA 1
ATOM 914 C C . GLU A 1 114 ? -13.948 6.877 16.103 1.00 96.81 114 GLU A C 1
ATOM 916 O O . GLU A 1 114 ? -14.406 6.212 15.181 1.00 96.81 114 GLU A O 1
ATOM 921 N N . GLY A 1 115 ? -12.792 7.537 15.987 1.00 96.69 115 GLY A N 1
ATOM 922 C CA . GLY A 1 115 ? -11.959 7.483 14.789 1.00 96.69 115 GLY A CA 1
ATOM 923 C C . GLY A 1 115 ? -11.480 6.063 14.508 1.00 96.69 115 GLY A C 1
ATOM 924 O O . GLY A 1 115 ? -11.624 5.584 13.389 1.00 96.69 115 GLY A O 1
ATOM 925 N N . ARG A 1 116 ? -10.991 5.354 15.530 1.00 98.00 116 ARG A N 1
ATOM 926 C CA . ARG A 1 116 ? -10.558 3.954 15.393 1.00 98.00 116 ARG A CA 1
ATOM 927 C C . ARG A 1 116 ? -11.704 3.021 15.005 1.00 98.00 116 ARG A C 1
ATOM 929 O O . ARG A 1 116 ? -11.520 2.177 14.136 1.00 98.00 116 ARG A O 1
ATOM 936 N N . GLN A 1 117 ? -12.882 3.206 15.601 1.00 98.31 117 GLN A N 1
ATOM 937 C CA . GLN A 1 117 ? -14.088 2.454 15.252 1.00 98.31 117 GLN A CA 1
ATOM 938 C C . GLN A 1 117 ? -14.527 2.724 13.806 1.00 98.31 117 GLN A C 1
ATOM 940 O O . GLN A 1 117 ? -14.931 1.796 13.110 1.00 98.31 117 GLN A O 1
ATOM 945 N N . LEU A 1 118 ? -14.422 3.973 13.340 1.00 98.06 118 LEU A N 1
ATOM 946 C CA . LEU A 1 118 ? -14.715 4.350 11.956 1.00 98.06 118 LEU A CA 1
ATOM 947 C C . LEU A 1 118 ? -13.784 3.614 10.990 1.00 98.06 118 LEU A C 1
ATOM 949 O O . LEU A 1 118 ? -14.263 2.990 10.052 1.00 98.06 118 LEU A O 1
ATOM 953 N N . TRP A 1 119 ? -12.475 3.608 11.252 1.00 97.94 119 TRP A N 1
ATOM 954 C CA . TRP A 1 119 ? -11.532 2.811 10.463 1.00 97.94 119 TRP A CA 1
ATOM 955 C C . TRP A 1 119 ? -11.881 1.324 10.473 1.00 97.94 119 TRP A C 1
ATOM 957 O O . TRP A 1 119 ? -11.916 0.712 9.413 1.00 97.94 119 TRP A O 1
ATOM 967 N N . ALA A 1 120 ? -12.159 0.756 11.650 1.00 98.38 120 ALA A N 1
ATOM 968 C CA . ALA A 1 120 ? -12.443 -0.670 11.797 1.00 98.38 120 ALA A CA 1
ATOM 969 C C . ALA A 1 120 ? -13.655 -1.137 10.978 1.00 98.38 120 ALA A C 1
ATOM 971 O O . ALA A 1 120 ? -13.657 -2.266 10.516 1.00 98.38 120 ALA A O 1
ATOM 972 N N . THR A 1 121 ? -14.654 -0.273 10.801 1.00 98.25 121 THR A N 1
ATOM 973 C CA . THR A 1 121 ? -15.933 -0.601 10.140 1.00 98.25 121 THR A CA 1
ATOM 974 C C . THR A 1 121 ? -15.996 -0.208 8.673 1.00 98.25 121 THR A C 1
ATOM 976 O O . THR A 1 121 ? -16.871 -0.681 7.961 1.00 98.25 121 THR A O 1
ATOM 979 N N . ASN A 1 122 ? -15.105 0.680 8.221 1.00 98.25 122 ASN A N 1
ATOM 980 C CA . ASN A 1 122 ? -15.169 1.239 6.871 1.00 98.25 122 ASN A CA 1
ATOM 981 C C . ASN A 1 122 ? -13.945 0.910 6.015 1.00 98.25 122 ASN A C 1
ATOM 983 O O . ASN A 1 122 ? -13.987 1.209 4.830 1.00 98.25 122 ASN A O 1
ATOM 987 N N . LEU A 1 123 ? -12.848 0.370 6.566 1.00 98.25 123 LEU A N 1
ATOM 988 C CA . LEU A 1 123 ? -11.702 -0.067 5.763 1.00 98.25 123 LEU A CA 1
ATOM 989 C C . LEU A 1 123 ? -11.818 -1.550 5.443 1.00 98.25 123 LEU A C 1
ATOM 991 O O . LEU A 1 123 ? -11.757 -2.393 6.336 1.00 98.25 123 LEU A O 1
ATOM 995 N N . HIS A 1 124 ? -11.833 -1.847 4.153 1.00 97.75 124 HIS A N 1
ATOM 996 C CA . HIS A 1 124 ? -11.969 -3.194 3.635 1.00 97.75 124 HIS A CA 1
ATOM 997 C C . HIS A 1 124 ? -10.799 -3.546 2.726 1.00 97.75 124 HIS A C 1
ATOM 999 O O . HIS A 1 124 ? -10.111 -2.677 2.175 1.00 97.75 124 HIS A O 1
ATOM 1005 N N . GLY A 1 125 ? -10.588 -4.842 2.537 1.00 97.38 125 GLY A N 1
ATOM 1006 C CA . GLY A 1 125 ? -9.524 -5.338 1.687 1.00 97.38 125 GLY A CA 1
ATOM 1007 C C . GLY A 1 125 ? -9.806 -6.726 1.149 1.00 97.38 125 GLY A C 1
ATOM 1008 O O . GLY A 1 125 ? -10.566 -7.501 1.723 1.00 97.38 125 GLY A O 1
ATOM 1009 N N . GLN A 1 126 ? -9.179 -7.021 0.019 1.00 97.38 126 GLN A N 1
ATOM 1010 C CA . GLN A 1 126 ? -9.267 -8.306 -0.657 1.00 97.38 126 GLN A CA 1
ATOM 1011 C C . GLN A 1 126 ? -7.912 -8.648 -1.276 1.00 97.38 126 GLN A C 1
ATOM 1013 O O . GLN A 1 126 ? -7.276 -7.790 -1.900 1.00 97.38 126 GLN A O 1
ATOM 1018 N N . GLU A 1 127 ? -7.490 -9.905 -1.149 1.00 98.00 127 GLU A N 1
ATOM 1019 C CA . GLU A 1 127 ? -6.396 -10.440 -1.955 1.00 98.00 127 GLU A CA 1
ATOM 1020 C C . GLU A 1 127 ? -6.913 -10.880 -3.337 1.00 98.00 127 GLU A C 1
ATOM 1022 O O . GLU A 1 127 ? -7.904 -11.604 -3.445 1.00 98.00 127 GLU A O 1
ATOM 1027 N N . THR A 1 128 ? -6.275 -10.411 -4.413 1.00 96.62 128 THR A N 1
ATOM 1028 C CA . THR A 1 128 ? -6.613 -10.827 -5.784 1.00 96.62 128 THR A CA 1
ATOM 1029 C C . THR A 1 128 ? -6.164 -12.263 -6.053 1.00 96.62 128 THR A C 1
ATOM 1031 O O . THR A 1 128 ? -5.336 -12.813 -5.326 1.00 96.62 128 THR A O 1
ATOM 1034 N N . ASP A 1 129 ? -6.642 -12.864 -7.145 1.00 94.75 129 ASP A N 1
ATOM 1035 C CA . ASP A 1 129 ? -6.230 -14.215 -7.558 1.00 94.75 129 ASP A CA 1
ATOM 1036 C C . ASP A 1 129 ? -4.712 -14.313 -7.826 1.00 94.75 129 ASP A C 1
ATOM 1038 O O . ASP A 1 129 ? -4.098 -15.365 -7.643 1.00 94.75 129 ASP A O 1
ATOM 1042 N N . GLU A 1 130 ? -4.081 -13.207 -8.228 1.00 93.94 130 GLU A N 1
ATOM 1043 C CA . GLU A 1 130 ? -2.630 -13.072 -8.404 1.00 93.94 130 GLU A CA 1
ATOM 1044 C C . GLU A 1 130 ? -1.879 -12.757 -7.098 1.00 93.94 130 GLU A C 1
ATOM 1046 O O . GLU A 1 130 ? -0.653 -12.624 -7.102 1.00 93.94 130 GLU A O 1
ATOM 1051 N N . GLY A 1 131 ? -2.593 -12.644 -5.977 1.00 95.50 131 GLY A N 1
ATOM 1052 C CA . GLY A 1 131 ? -2.036 -12.436 -4.646 1.00 95.50 131 GLY A CA 1
ATOM 1053 C C . GLY A 1 131 ? -1.754 -10.977 -4.282 1.00 95.50 131 GLY A C 1
ATOM 1054 O O . GLY A 1 131 ? -1.045 -10.728 -3.305 1.00 95.50 131 GLY A O 1
ATOM 1055 N N . PHE A 1 132 ? -2.244 -9.992 -5.037 1.00 97.31 132 PHE A N 1
ATOM 1056 C CA . PHE A 1 132 ? -2.059 -8.577 -4.689 1.00 97.31 132 PHE A CA 1
ATOM 1057 C C . PHE A 1 132 ? -3.131 -8.106 -3.709 1.00 97.31 132 PHE A C 1
ATOM 1059 O O . PHE A 1 132 ? -4.255 -8.589 -3.737 1.00 97.31 132 PHE A O 1
ATOM 1066 N N . LEU A 1 133 ? -2.799 -7.139 -2.856 1.00 98.06 133 LEU A N 1
ATOM 1067 C CA . LEU A 1 133 ? -3.783 -6.510 -1.981 1.00 98.06 133 LEU A CA 1
ATOM 1068 C C . LEU A 1 133 ? -4.494 -5.371 -2.715 1.00 98.06 133 LEU A C 1
ATOM 1070 O O . LEU A 1 133 ? -3.842 -4.450 -3.209 1.00 98.06 133 LEU A O 1
ATOM 1074 N N . ARG A 1 134 ? -5.825 -5.395 -2.694 1.00 97.62 134 ARG A N 1
ATOM 1075 C CA . ARG A 1 134 ? -6.679 -4.259 -3.036 1.00 97.62 134 ARG A CA 1
ATOM 1076 C C . ARG A 1 134 ? -7.430 -3.802 -1.792 1.00 97.62 134 ARG A C 1
ATOM 1078 O O . ARG A 1 134 ? -7.958 -4.629 -1.054 1.00 97.62 134 ARG A O 1
ATOM 1085 N N . LEU A 1 135 ? -7.498 -2.495 -1.590 1.00 97.69 135 LEU A N 1
ATOM 1086 C CA . LEU A 1 135 ? -8.252 -1.843 -0.531 1.00 97.69 135 LEU A CA 1
ATOM 1087 C C . LEU A 1 135 ? -9.428 -1.070 -1.117 1.00 97.69 135 LEU A C 1
ATOM 1089 O O . LEU A 1 135 ? -9.397 -0.580 -2.246 1.00 97.69 135 LEU A O 1
ATOM 1093 N N . PHE A 1 136 ? -10.480 -0.960 -0.328 1.00 95.75 136 PHE A N 1
ATOM 1094 C CA . PHE A 1 136 ? -11.616 -0.094 -0.600 1.00 95.75 136 PHE A CA 1
ATOM 1095 C C . PHE A 1 136 ? -12.182 0.374 0.732 1.00 95.75 136 PHE A C 1
ATOM 1097 O O . PHE A 1 136 ? -11.897 -0.209 1.778 1.00 95.75 136 PHE A O 1
ATOM 1104 N N . ALA A 1 137 ? -12.924 1.472 0.704 1.00 96.31 137 ALA A N 1
ATOM 1105 C CA . ALA A 1 137 ? -13.489 2.026 1.915 1.00 96.31 137 ALA A CA 1
ATOM 1106 C C . ALA A 1 137 ? -14.903 2.544 1.690 1.00 96.31 137 ALA A C 1
ATOM 1108 O O . ALA A 1 137 ? -15.211 3.060 0.613 1.00 96.31 137 ALA A O 1
ATOM 1109 N N . ASP A 1 138 ? -15.727 2.398 2.721 1.00 97.00 138 ASP A N 1
ATOM 1110 C CA . ASP A 1 138 ? -17.052 3.001 2.785 1.00 97.00 138 ASP A CA 1
ATOM 1111 C C . ASP A 1 138 ? -16.965 4.435 3.326 1.00 97.00 138 ASP A C 1
ATOM 1113 O O . ASP A 1 138 ? -16.114 4.775 4.157 1.00 97.00 138 ASP A O 1
ATOM 1117 N N . GLU A 1 139 ? -17.866 5.304 2.861 1.00 94.69 139 GLU A N 1
ATOM 1118 C CA . GLU A 1 139 ? -17.918 6.682 3.342 1.00 94.69 139 GLU A CA 1
ATOM 1119 C C . GLU A 1 139 ? -18.151 6.739 4.866 1.00 94.69 139 GLU A C 1
ATOM 1121 O O . GLU A 1 139 ? -19.023 6.049 5.394 1.00 94.69 139 GLU A O 1
ATOM 1126 N N . PRO A 1 140 ? -17.435 7.623 5.589 1.00 95.69 140 PRO A N 1
ATOM 1127 C CA . PRO A 1 140 ? -16.660 8.748 5.060 1.00 95.69 140 PRO A CA 1
ATOM 1128 C C . PRO A 1 140 ? -15.163 8.450 4.860 1.00 95.69 140 PRO A C 1
ATOM 1130 O O . PRO A 1 140 ? -14.400 9.385 4.613 1.00 95.69 140 PRO A O 1
ATOM 1133 N N . LEU A 1 141 ? -14.717 7.202 5.030 1.00 96.56 141 LEU A N 1
ATOM 1134 C CA . LEU A 1 141 ? -13.323 6.823 4.815 1.00 96.56 141 LEU A CA 1
ATOM 1135 C C . LEU A 1 141 ? -13.050 6.659 3.315 1.00 96.56 141 LEU A C 1
ATOM 1137 O O . LEU A 1 141 ? -13.878 6.151 2.568 1.00 96.56 141 LEU A O 1
ATOM 1141 N N . GLN A 1 142 ? -11.874 7.086 2.869 1.00 95.56 142 GLN A N 1
ATOM 1142 C CA . GLN A 1 142 ? -11.446 6.974 1.478 1.00 95.56 142 GLN A CA 1
ATOM 1143 C C . GLN A 1 142 ? -10.019 6.443 1.408 1.00 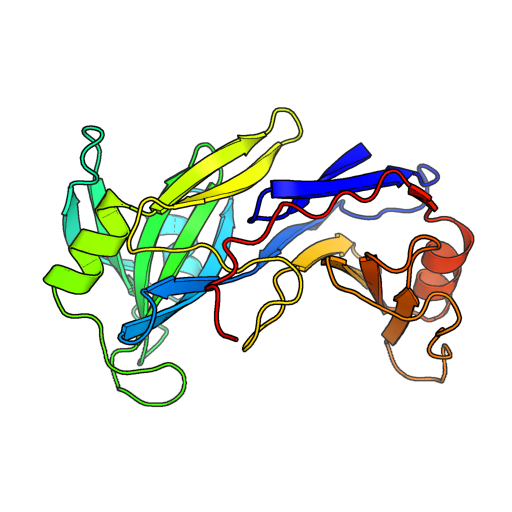95.56 142 GLN A C 1
ATOM 1145 O O . GLN A 1 142 ? -9.125 6.960 2.080 1.00 95.56 142 GLN A O 1
ATOM 1150 N N . VAL A 1 143 ? -9.796 5.430 0.570 1.00 95.31 143 VAL A N 1
ATOM 1151 C CA . VAL A 1 143 ? -8.444 5.005 0.187 1.00 95.31 143 VAL A CA 1
ATOM 1152 C C . VAL A 1 143 ? -7.869 6.045 -0.765 1.00 95.31 143 VAL A C 1
ATOM 1154 O O . VAL A 1 143 ? -8.556 6.496 -1.681 1.00 95.31 143 VAL A O 1
ATOM 1157 N N . ALA A 1 144 ? -6.621 6.450 -0.539 1.00 92.62 144 ALA A N 1
ATOM 1158 C CA . ALA A 1 144 ? -5.984 7.447 -1.380 1.00 92.62 144 ALA A CA 1
ATOM 1159 C C . ALA A 1 144 ? -5.909 6.979 -2.841 1.00 92.62 144 ALA A C 1
ATOM 1161 O O . ALA A 1 144 ? -5.456 5.859 -3.091 1.00 92.62 144 ALA A O 1
ATOM 1162 N N . PRO A 1 145 ? -6.310 7.826 -3.804 1.00 92.00 145 PRO A N 1
ATOM 1163 C CA . PRO A 1 145 ? -6.229 7.472 -5.210 1.00 92.00 145 PRO A CA 1
ATOM 1164 C C . PRO A 1 145 ? -4.779 7.501 -5.709 1.00 92.00 145 PRO A C 1
ATOM 1166 O O . PRO A 1 145 ? -3.893 8.115 -5.100 1.00 92.00 145 PRO A O 1
ATOM 1169 N N . ALA A 1 146 ? -4.551 6.893 -6.872 1.00 88.25 146 ALA A N 1
ATOM 1170 C CA . ALA A 1 146 ? -3.356 7.086 -7.689 1.00 88.25 146 ALA A CA 1
ATOM 1171 C C . ALA A 1 146 ? -2.940 8.571 -7.774 1.00 88.25 146 ALA A C 1
ATOM 1173 O O . ALA A 1 146 ? -3.767 9.460 -7.984 1.00 88.25 146 ALA A O 1
ATOM 1174 N N . GLY A 1 147 ? -1.645 8.847 -7.590 1.00 83.19 147 GLY A N 1
ATOM 1175 C CA . GLY A 1 147 ? -1.091 10.207 -7.552 1.00 83.19 147 GLY A CA 1
ATOM 1176 C C . GLY A 1 147 ? -1.498 11.065 -6.340 1.00 83.19 147 GLY A C 1
ATOM 1177 O O . GLY A 1 147 ? -1.186 12.256 -6.318 1.00 83.19 147 GLY A O 1
ATOM 1178 N N . GLY A 1 148 ? -2.188 10.504 -5.339 1.00 77.69 148 GLY A N 1
ATOM 1179 C CA . GLY A 1 148 ? -2.635 11.231 -4.147 1.00 77.69 148 GLY A CA 1
ATOM 1180 C C . GLY A 1 148 ? -1.494 11.786 -3.276 1.00 77.69 148 GLY A C 1
ATOM 1181 O O . GLY A 1 148 ? -0.450 11.160 -3.105 1.00 77.69 148 GLY A O 1
ATOM 1182 N N . TYR A 1 149 ? -1.719 12.962 -2.681 1.00 69.56 149 TYR A N 1
ATOM 1183 C CA . TYR A 1 149 ? -0.826 13.649 -1.730 1.00 69.56 149 TYR A CA 1
ATOM 1184 C C . TYR A 1 149 ? -1.321 13.440 -0.284 1.00 69.56 149 TYR A C 1
ATOM 1186 O O . TYR A 1 149 ? -2.524 13.588 -0.084 1.00 69.56 149 TYR A O 1
ATOM 1194 N N . PRO A 1 150 ? -0.475 13.178 0.741 1.00 69.56 150 PRO A N 1
ATOM 1195 C CA . PRO A 1 150 ? 0.939 13.570 0.852 1.00 69.56 150 PRO A CA 1
ATOM 1196 C C . PRO A 1 150 ? 1.975 12.537 0.420 1.00 69.56 150 PRO A C 1
ATOM 1198 O O . PRO A 1 150 ? 3.128 12.911 0.206 1.00 69.56 150 PRO A O 1
ATOM 1201 N N . SER A 1 151 ? 1.591 11.271 0.284 1.00 73.06 151 SER A N 1
ATOM 1202 C CA . SER A 1 151 ? 2.499 10.196 -0.110 1.00 73.06 151 SER A CA 1
ATOM 1203 C C . SER A 1 151 ? 1.913 9.428 -1.290 1.00 73.06 151 SER A C 1
ATOM 1205 O O . SER A 1 151 ? 0.751 9.023 -1.220 1.00 73.06 151 SER A O 1
ATOM 1207 N N . PRO A 1 152 ? 2.671 9.207 -2.375 1.00 82.62 152 PRO A N 1
ATOM 1208 C CA . PRO A 1 152 ? 2.159 8.445 -3.496 1.00 82.62 152 PRO A CA 1
ATOM 1209 C C . PRO A 1 152 ? 1.962 6.987 -3.080 1.00 82.62 152 PRO A C 1
ATOM 1211 O O . PRO A 1 152 ? 2.888 6.333 -2.587 1.00 82.62 152 PRO A O 1
ATOM 1214 N N . MET A 1 153 ? 0.768 6.458 -3.337 1.00 91.69 153 MET A N 1
ATOM 1215 C CA . MET A 1 153 ? 0.556 5.016 -3.332 1.00 91.69 153 MET A CA 1
ATOM 1216 C C . MET A 1 153 ? 1.506 4.375 -4.347 1.00 91.69 153 MET A C 1
ATOM 1218 O O . MET A 1 153 ? 1.672 4.878 -5.456 1.00 91.69 153 MET A O 1
ATOM 1222 N N . ASN A 1 154 ? 2.144 3.271 -3.973 1.00 95.19 154 ASN A N 1
ATOM 1223 C CA . ASN A 1 154 ? 3.068 2.571 -4.855 1.00 95.19 154 ASN A CA 1
ATOM 1224 C C . ASN A 1 154 ? 3.108 1.071 -4.564 1.00 95.19 154 ASN A C 1
ATOM 1226 O O . ASN A 1 154 ? 2.661 0.603 -3.517 1.00 95.19 154 ASN A O 1
ATOM 1230 N N . LEU A 1 155 ? 3.657 0.322 -5.514 1.00 96.50 155 LEU A N 1
ATOM 1231 C CA . LEU A 1 155 ? 3.950 -1.096 -5.381 1.00 96.50 155 LEU A CA 1
ATOM 1232 C C . LEU A 1 155 ? 5.446 -1.304 -5.583 1.00 96.50 155 LEU A C 1
ATOM 1234 O O . LEU A 1 155 ? 5.967 -1.059 -6.671 1.00 96.50 155 LEU A O 1
ATOM 1238 N N . THR A 1 156 ? 6.125 -1.754 -4.532 1.00 96.12 156 THR A N 1
ATOM 1239 C CA . THR A 1 156 ? 7.556 -2.056 -4.572 1.00 96.12 156 THR A CA 1
ATOM 1240 C C . THR A 1 156 ? 7.770 -3.551 -4.762 1.00 96.12 156 THR A C 1
ATOM 1242 O O . THR A 1 156 ? 7.206 -4.354 -4.019 1.00 96.12 156 THR A O 1
ATOM 1245 N N . PHE A 1 157 ? 8.601 -3.920 -5.730 1.00 95.44 157 PHE A N 1
ATOM 1246 C CA . PHE A 1 157 ? 9.125 -5.267 -5.920 1.00 95.44 157 PHE A CA 1
ATOM 1247 C C . PHE A 1 157 ? 10.576 -5.308 -5.441 1.00 95.44 157 PHE A C 1
ATOM 1249 O O . PHE A 1 157 ? 11.368 -4.437 -5.810 1.00 95.44 157 PHE A O 1
ATOM 1256 N N . PHE A 1 158 ? 10.917 -6.308 -4.630 1.00 93.50 158 PHE A N 1
ATOM 1257 C CA . PHE A 1 158 ? 12.267 -6.489 -4.102 1.00 93.50 158 PHE A CA 1
ATOM 1258 C C . PHE A 1 158 ? 12.978 -7.636 -4.817 1.00 93.50 158 PHE A C 1
ATOM 1260 O O . PHE A 1 158 ? 12.426 -8.723 -4.997 1.00 93.50 158 PHE A O 1
ATOM 1267 N N . SER A 1 159 ? 14.242 -7.404 -5.160 1.00 90.94 159 SER A N 1
ATOM 1268 C CA . SER A 1 159 ? 15.163 -8.415 -5.671 1.00 90.94 159 SER A CA 1
ATOM 1269 C C . SER A 1 159 ? 16.509 -8.307 -4.942 1.00 90.94 159 SER A C 1
ATOM 1271 O O . SER A 1 159 ? 16.833 -7.245 -4.402 1.00 90.94 159 SER A O 1
ATOM 1273 N N . PRO A 1 160 ? 17.369 -9.338 -4.993 1.00 88.50 160 PRO A N 1
ATOM 1274 C CA . PRO A 1 160 ? 18.721 -9.258 -4.440 1.00 88.50 160 PRO A CA 1
ATOM 1275 C C . PRO A 1 160 ? 19.593 -8.181 -5.106 1.00 88.50 160 PRO A C 1
ATOM 1277 O O . PRO A 1 160 ? 20.625 -7.790 -4.564 1.00 88.50 160 PRO A O 1
ATOM 1280 N N . THR A 1 161 ? 19.216 -7.739 -6.309 1.00 88.75 161 THR A N 1
ATOM 1281 C CA . THR A 1 161 ? 19.976 -6.792 -7.136 1.00 88.75 161 THR A CA 1
ATOM 1282 C C . THR A 1 161 ? 19.480 -5.351 -7.051 1.00 88.75 161 THR A C 1
ATOM 1284 O O . THR A 1 161 ? 20.152 -4.454 -7.568 1.00 88.75 161 THR A O 1
ATOM 1287 N N . GLY A 1 162 ? 18.333 -5.120 -6.411 1.00 91.00 162 GLY A N 1
ATOM 1288 C CA . GLY A 1 162 ? 17.692 -3.813 -6.368 1.00 91.00 162 GLY A CA 1
ATOM 1289 C C . GLY A 1 162 ? 16.180 -3.882 -6.173 1.00 91.00 162 GLY A C 1
ATOM 1290 O O . GLY A 1 162 ? 15.607 -4.959 -6.002 1.00 91.00 162 GLY A O 1
ATOM 1291 N N . GLU A 1 163 ? 15.524 -2.732 -6.249 1.00 93.38 163 GLU A N 1
ATOM 1292 C CA . GLU A 1 163 ? 14.080 -2.598 -6.056 1.00 93.38 163 GLU A CA 1
ATOM 1293 C C . GLU A 1 163 ? 13.456 -1.902 -7.261 1.00 93.38 163 GLU A C 1
ATOM 1295 O O . GLU A 1 163 ? 14.093 -1.095 -7.940 1.00 93.38 163 GLU A O 1
ATOM 1300 N N . ILE A 1 164 ? 12.194 -2.214 -7.530 1.00 94.94 164 ILE A N 1
ATOM 1301 C CA . ILE A 1 164 ? 11.402 -1.546 -8.560 1.00 94.94 164 ILE A CA 1
ATOM 1302 C C . ILE A 1 164 ? 10.144 -1.024 -7.897 1.00 94.94 164 ILE A C 1
ATOM 1304 O O . ILE A 1 164 ? 9.338 -1.797 -7.391 1.00 94.94 164 ILE A O 1
ATOM 1308 N N . VAL A 1 165 ? 9.966 0.287 -7.922 1.00 95.44 165 VAL A N 1
ATOM 1309 C CA . VAL A 1 165 ? 8.798 0.977 -7.392 1.00 95.44 165 VAL A CA 1
ATOM 1310 C C . VAL A 1 165 ? 7.937 1.416 -8.564 1.00 95.44 165 VAL A C 1
ATOM 1312 O O . VAL A 1 165 ? 8.363 2.211 -9.404 1.00 95.44 165 VAL A O 1
ATOM 1315 N N . LEU A 1 166 ? 6.716 0.897 -8.612 1.00 96.69 166 LEU A N 1
ATOM 1316 C CA . LEU A 1 166 ? 5.689 1.328 -9.548 1.00 96.69 166 LEU A CA 1
ATOM 1317 C C . LEU A 1 166 ? 4.767 2.322 -8.854 1.00 96.69 166 LEU A C 1
ATOM 1319 O O . LEU A 1 166 ? 4.240 2.027 -7.781 1.00 96.69 166 LEU A O 1
ATOM 1323 N N . VAL A 1 167 ? 4.561 3.481 -9.470 1.00 96.00 167 VAL A N 1
ATOM 1324 C CA . VAL A 1 167 ? 3.706 4.545 -8.943 1.00 96.00 167 VAL A CA 1
ATOM 1325 C C . VAL A 1 167 ? 2.643 4.877 -9.993 1.00 96.00 167 VAL A C 1
ATOM 1327 O O . VAL A 1 167 ? 2.998 5.408 -11.047 1.00 96.00 167 VAL A O 1
ATOM 1330 N N . PRO A 1 168 ? 1.358 4.553 -9.761 1.00 95.44 168 PRO A N 1
ATOM 1331 C CA . PRO A 1 168 ? 0.278 4.973 -10.642 1.00 95.44 168 PRO A CA 1
ATOM 1332 C C . PRO A 1 168 ? 0.073 6.478 -10.456 1.00 95.44 168 PRO A C 1
ATOM 1334 O O . PRO A 1 168 ? -0.392 6.936 -9.412 1.00 95.44 168 PRO A O 1
ATOM 1337 N N . GLU A 1 169 ? 0.494 7.254 -11.449 1.00 92.81 169 GLU A N 1
ATOM 1338 C CA . GLU A 1 169 ? 0.445 8.715 -11.449 1.00 92.81 169 GLU A CA 1
ATOM 1339 C C . GLU A 1 169 ? 0.568 9.253 -12.877 1.00 92.81 169 GLU A C 1
ATOM 1341 O O . GLU A 1 169 ? 1.132 8.599 -13.752 1.00 92.81 169 GLU A O 1
ATOM 1346 N N . ASN A 1 170 ? 0.086 10.475 -13.110 1.00 92.00 170 ASN A N 1
ATOM 1347 C CA . ASN A 1 170 ? 0.384 11.166 -14.360 1.00 92.00 170 ASN A CA 1
ATOM 1348 C C . ASN A 1 170 ? 1.874 11.535 -14.393 1.00 92.00 170 ASN A C 1
ATOM 1350 O O . ASN A 1 170 ? 2.359 12.248 -13.512 1.00 92.00 170 ASN A O 1
ATOM 1354 N N . CYS A 1 171 ? 2.585 11.110 -15.432 1.00 92.38 171 CYS A N 1
ATOM 1355 C CA . CYS A 1 171 ? 3.987 11.445 -15.657 1.00 92.38 171 CYS A CA 1
ATOM 1356 C C . CYS A 1 171 ? 4.257 11.755 -17.137 1.00 92.38 171 CYS A C 1
ATOM 1358 O O . CYS A 1 171 ? 3.432 11.481 -18.004 1.00 92.38 171 CYS A O 1
ATOM 1360 N N . ASP A 1 172 ? 5.399 12.383 -17.435 1.00 92.44 172 ASP A N 1
ATOM 1361 C CA . ASP A 1 172 ? 5.798 12.702 -18.812 1.00 92.44 172 ASP A CA 1
ATOM 1362 C C . ASP A 1 172 ? 6.461 11.475 -19.474 1.00 92.44 172 ASP A C 1
ATOM 1364 O O . ASP A 1 172 ? 7.559 11.102 -19.053 1.00 92.44 172 ASP A O 1
ATOM 1368 N N . PRO A 1 173 ? 5.871 10.865 -20.527 1.00 90.81 173 PRO A N 1
ATOM 1369 C CA . PRO A 1 173 ? 6.472 9.737 -21.251 1.00 90.81 173 PRO A CA 1
ATOM 1370 C C . PRO A 1 173 ? 7.838 10.050 -21.876 1.00 90.81 173 PRO A C 1
ATOM 1372 O O . PRO A 1 173 ? 8.598 9.138 -22.197 1.00 90.81 173 PRO A O 1
ATOM 1375 N N . GLY A 1 174 ? 8.148 11.332 -22.101 1.00 87.19 174 GLY A N 1
ATOM 1376 C CA . GLY A 1 174 ? 9.445 11.784 -22.599 1.00 87.19 174 GLY A CA 1
ATOM 1377 C C . GLY A 1 174 ? 10.512 11.912 -21.511 1.00 87.19 174 GLY A C 1
ATOM 1378 O O . GLY A 1 174 ? 11.690 12.087 -21.834 1.00 87.19 174 GLY A O 1
ATOM 1379 N N . PHE A 1 175 ? 10.125 11.834 -20.236 1.00 84.69 175 PHE A N 1
ATOM 1380 C CA . PHE A 1 175 ? 11.045 11.956 -19.118 1.00 84.69 175 PHE A CA 1
ATOM 1381 C C . PHE A 1 175 ? 11.735 10.624 -18.820 1.00 84.69 175 PHE A C 1
ATOM 1383 O O . PHE A 1 175 ? 11.107 9.622 -18.477 1.00 84.69 175 PHE A O 1
ATOM 1390 N N . VAL A 1 176 ? 13.065 10.655 -18.880 1.00 82.44 176 VAL A N 1
ATOM 1391 C CA . VAL A 1 176 ? 13.943 9.598 -18.382 1.00 82.44 176 VAL A CA 1
ATOM 1392 C C . VAL A 1 176 ? 15.037 10.273 -17.566 1.00 82.44 176 VAL A C 1
ATOM 1394 O O . VAL A 1 176 ? 15.779 11.114 -18.078 1.00 82.44 176 VAL A O 1
ATOM 1397 N N . SER A 1 177 ? 15.133 9.928 -16.287 1.00 80.69 177 SER A N 1
ATOM 1398 C CA . SER A 1 177 ? 16.250 10.347 -15.447 1.00 80.69 177 SER A CA 1
ATOM 1399 C C . SER A 1 177 ? 17.490 9.524 -15.822 1.00 80.69 177 SER A C 1
ATOM 1401 O O . SER A 1 177 ? 17.389 8.295 -15.880 1.00 80.69 177 SER A O 1
ATOM 1403 N N . PRO A 1 178 ? 18.638 10.163 -16.121 1.00 67.50 178 PRO A N 1
ATOM 1404 C CA . PRO A 1 178 ? 19.840 9.447 -16.530 1.00 67.50 178 PRO A CA 1
ATOM 1405 C C . PRO A 1 178 ? 20.375 8.556 -15.405 1.00 67.50 178 PRO A C 1
ATOM 1407 O O . PRO A 1 178 ? 20.296 8.905 -14.228 1.00 67.50 178 PRO A O 1
ATOM 1410 N N . ILE A 1 179 ? 20.983 7.432 -15.793 1.00 63.72 179 ILE A N 1
ATOM 1411 C CA . ILE A 1 179 ? 21.719 6.526 -14.900 1.00 63.72 179 ILE A CA 1
ATOM 1412 C C . ILE A 1 179 ? 23.075 7.170 -14.546 1.00 63.72 179 ILE A C 1
ATOM 1414 O O . ILE A 1 179 ? 24.131 6.715 -14.978 1.00 63.72 179 ILE A O 1
ATOM 1418 N N . ASP A 1 180 ? 23.061 8.290 -13.825 1.00 53.75 180 ASP A N 1
ATOM 1419 C CA . ASP A 1 180 ? 24.264 9.087 -13.551 1.00 53.75 180 ASP A CA 1
ATOM 1420 C C . ASP A 1 180 ? 24.798 8.832 -12.143 1.00 53.75 180 ASP A C 1
ATOM 1422 O O . ASP A 1 180 ? 24.528 9.599 -11.222 1.00 53.75 180 ASP A O 1
ATOM 1426 N N . GLY A 1 181 ? 25.572 7.753 -11.966 1.00 55.16 181 GLY A N 1
ATOM 1427 C CA . GLY A 1 181 ? 26.404 7.493 -10.774 1.00 55.16 181 GLY A CA 1
ATOM 1428 C C . GLY A 1 181 ? 25.683 7.438 -9.415 1.00 55.16 181 GLY A C 1
ATOM 1429 O O . GLY A 1 181 ? 26.328 7.195 -8.397 1.00 55.16 181 GLY A O 1
ATOM 1430 N N . GLY A 1 182 ? 24.374 7.668 -9.400 1.00 52.12 182 GLY A N 1
ATOM 1431 C CA . GLY A 1 182 ? 23.449 7.544 -8.294 1.00 52.12 182 GLY A CA 1
ATOM 1432 C C . GLY A 1 182 ? 22.585 6.314 -8.512 1.00 52.12 182 GLY A C 1
ATOM 1433 O O . GLY A 1 182 ? 22.274 5.938 -9.638 1.00 52.12 182 GLY A O 1
ATOM 1434 N N . GLU A 1 183 ? 22.222 5.680 -7.410 1.00 62.44 183 GLU A N 1
ATOM 1435 C CA . GLU A 1 183 ? 21.599 4.357 -7.322 1.00 62.44 183 GLU A CA 1
ATOM 1436 C C . GLU A 1 183 ? 20.181 4.281 -7.911 1.00 62.44 183 GLU A C 1
ATOM 1438 O O . GLU A 1 183 ? 19.493 3.302 -7.655 1.00 62.44 183 GLU A O 1
ATOM 1443 N N . PHE A 1 184 ? 19.721 5.293 -8.661 1.00 68.88 184 PHE A N 1
ATOM 1444 C CA . PHE A 1 184 ? 18.328 5.458 -9.057 1.00 68.88 184 PHE A CA 1
ATOM 1445 C C . PHE A 1 184 ? 18.162 5.721 -10.557 1.00 68.88 184 PHE A C 1
ATOM 1447 O O . PHE A 1 184 ? 18.853 6.551 -11.141 1.00 68.88 184 PHE A O 1
ATOM 1454 N N . THR A 1 185 ? 17.191 5.055 -11.181 1.00 83.69 185 THR A N 1
ATOM 1455 C CA . THR A 1 185 ? 16.704 5.361 -12.540 1.00 83.69 185 THR A CA 1
ATOM 1456 C C . THR A 1 185 ? 15.194 5.518 -12.499 1.00 83.69 185 THR A C 1
ATOM 1458 O O . THR A 1 185 ? 14.517 4.791 -11.780 1.00 83.69 185 THR A O 1
ATOM 1461 N N . HIS A 1 186 ? 14.653 6.473 -13.251 1.00 90.19 186 HIS A N 1
ATOM 1462 C CA . HIS A 1 186 ? 13.222 6.770 -13.263 1.00 90.19 186 HIS A CA 1
ATOM 1463 C C . HIS A 1 186 ? 12.775 7.104 -14.684 1.00 90.19 186 HIS A C 1
ATOM 1465 O O . HIS A 1 186 ? 13.393 7.942 -15.337 1.00 90.19 186 HIS A O 1
ATOM 1471 N N . TRP A 1 187 ? 11.703 6.473 -15.153 1.00 93.56 187 TRP A N 1
ATOM 1472 C CA . TRP A 1 187 ? 11.011 6.841 -16.385 1.00 93.56 187 TRP A CA 1
ATOM 1473 C C . TRP A 1 187 ? 9.503 6.656 -16.236 1.00 93.56 187 TRP A C 1
ATOM 1475 O O . TRP A 1 187 ? 9.020 6.061 -15.271 1.00 93.56 187 TRP A O 1
ATOM 1485 N N . CYS A 1 188 ? 8.769 7.179 -17.206 1.00 94.50 188 CYS A N 1
ATOM 1486 C CA . CYS A 1 188 ? 7.331 7.013 -17.313 1.00 94.50 188 CYS A CA 1
ATOM 1487 C C . CYS A 1 188 ? 6.997 5.978 -18.393 1.00 94.50 188 CYS A C 1
ATOM 1489 O O . CYS A 1 188 ? 7.695 5.873 -19.407 1.00 94.50 188 CYS A O 1
ATOM 1491 N N . ASP A 1 189 ? 5.937 5.200 -18.193 1.00 94.50 189 ASP A N 1
ATOM 1492 C CA . ASP A 1 189 ? 5.439 4.308 -19.231 1.00 94.50 189 ASP A CA 1
ATOM 1493 C C . ASP A 1 189 ? 4.927 5.094 -20.458 1.00 94.50 189 ASP A C 1
ATOM 1495 O O . ASP A 1 189 ? 4.683 6.300 -20.418 1.00 94.50 189 ASP A O 1
ATOM 1499 N N . THR A 1 190 ? 4.726 4.400 -21.580 1.00 93.75 190 THR A N 1
ATOM 1500 C CA . THR A 1 190 ? 4.325 5.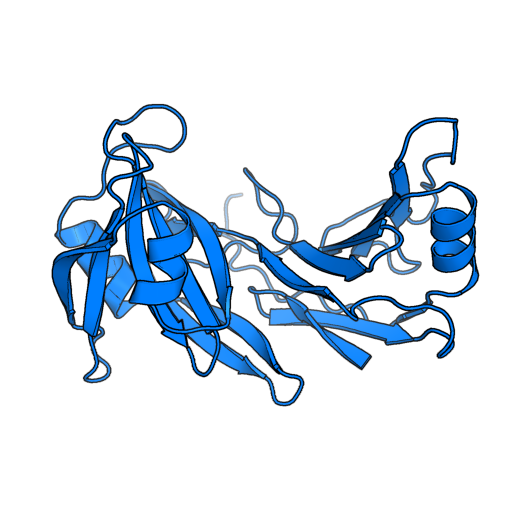050 -22.839 1.00 93.75 190 THR A CA 1
ATOM 1501 C C . THR A 1 190 ? 2.946 5.710 -22.798 1.00 93.75 190 THR A C 1
ATOM 1503 O O . THR A 1 190 ? 2.671 6.565 -23.639 1.00 93.75 190 THR A O 1
ATOM 1506 N N . SER A 1 191 ? 2.069 5.303 -21.875 1.00 93.75 191 SER A N 1
ATOM 1507 C CA . SER A 1 191 ? 0.747 5.910 -21.699 1.00 93.75 191 SER A CA 1
ATOM 1508 C C . SER A 1 191 ? 0.771 7.185 -20.855 1.00 93.75 191 SER A C 1
ATOM 1510 O O . SER A 1 191 ? -0.178 7.963 -20.939 1.00 93.75 191 SER A O 1
ATOM 1512 N N . GLY A 1 192 ? 1.846 7.441 -20.100 1.00 94.81 192 GLY A N 1
ATOM 1513 C CA . GLY A 1 192 ? 1.929 8.607 -19.223 1.00 94.81 192 GLY A CA 1
ATOM 1514 C C . GLY A 1 192 ? 1.252 8.421 -17.866 1.00 94.81 192 GLY A C 1
ATOM 1515 O O . GLY A 1 192 ? 0.969 9.420 -17.210 1.00 94.81 192 GLY A O 1
ATOM 1516 N N . LEU A 1 193 ? 0.931 7.183 -17.477 1.00 95.62 193 LEU A N 1
ATOM 1517 C CA . LEU A 1 193 ? 0.065 6.871 -16.330 1.00 95.62 193 LEU A CA 1
ATOM 1518 C C . LEU A 1 193 ? 0.758 6.030 -15.249 1.00 95.62 193 LEU A C 1
ATOM 1520 O O . LEU A 1 193 ? 0.171 5.763 -14.199 1.00 95.62 193 LEU A O 1
ATOM 1524 N N . LEU A 1 194 ? 1.988 5.581 -15.490 1.00 96.44 194 LEU A N 1
ATOM 1525 C CA . LEU A 1 194 ? 2.770 4.827 -14.525 1.00 96.44 194 LEU A CA 1
ATOM 1526 C C . LEU A 1 194 ? 4.222 5.303 -14.512 1.00 96.44 194 LEU A C 1
ATOM 1528 O O . LEU A 1 194 ? 4.962 5.127 -15.482 1.00 96.44 194 LEU A O 1
ATOM 1532 N N . SER A 1 195 ? 4.652 5.839 -13.373 1.00 95.56 195 SER A N 1
ATOM 1533 C CA . SER A 1 195 ? 6.064 6.072 -13.085 1.00 95.56 195 SER A CA 1
ATOM 1534 C C . SER A 1 195 ? 6.712 4.770 -12.620 1.00 95.56 195 SER A C 1
ATOM 1536 O O . SER A 1 195 ? 6.169 4.037 -11.788 1.00 95.56 195 SER A O 1
ATOM 1538 N N . ILE A 1 196 ? 7.893 4.481 -13.163 1.00 95.75 196 ILE A N 1
ATOM 1539 C CA . ILE A 1 196 ? 8.719 3.339 -12.784 1.00 95.75 196 ILE A CA 1
ATOM 1540 C C . ILE A 1 196 ? 10.033 3.882 -12.247 1.00 95.75 196 ILE A C 1
ATOM 1542 O O . ILE A 1 196 ? 10.751 4.606 -12.940 1.00 95.75 196 ILE A O 1
ATOM 1546 N N . ARG A 1 197 ? 10.352 3.533 -11.003 1.00 93.88 197 ARG A N 1
ATOM 1547 C CA . ARG A 1 197 ? 11.573 3.953 -10.314 1.00 93.88 197 ARG A CA 1
ATOM 1548 C C . ARG A 1 197 ? 12.347 2.705 -9.923 1.00 93.88 197 ARG A C 1
ATOM 1550 O O . ARG A 1 197 ? 11.767 1.769 -9.391 1.00 93.88 197 ARG A O 1
ATOM 1557 N N . ILE A 1 198 ? 13.641 2.681 -10.190 1.00 92.50 198 ILE A N 1
ATOM 1558 C CA . ILE A 1 198 ? 14.518 1.561 -9.853 1.00 92.50 198 ILE A CA 1
ATOM 1559 C C . ILE A 1 198 ? 15.560 2.041 -8.866 1.00 92.50 198 ILE A C 1
ATOM 1561 O O . ILE A 1 198 ? 16.132 3.107 -9.084 1.00 92.50 198 ILE A O 1
ATOM 1565 N N . THR A 1 199 ? 15.851 1.215 -7.865 1.00 89.69 199 THR A N 1
ATOM 1566 C CA . THR A 1 199 ? 17.101 1.251 -7.104 1.00 89.69 199 THR A CA 1
ATOM 1567 C C . THR A 1 199 ? 17.970 0.047 -7.431 1.00 89.69 199 THR A C 1
ATOM 1569 O O . THR A 1 199 ? 17.450 -1.044 -7.649 1.00 89.69 199 THR A O 1
ATOM 1572 N N . GLY A 1 200 ? 19.293 0.207 -7.468 1.00 88.50 200 GLY A N 1
ATOM 1573 C CA . GLY A 1 200 ? 20.220 -0.918 -7.635 1.00 88.50 200 GLY A CA 1
ATOM 1574 C C . GLY A 1 200 ? 21.496 -0.560 -8.389 1.00 88.50 200 GLY A C 1
ATOM 1575 O O . GLY A 1 200 ? 21.845 0.613 -8.535 1.00 88.50 200 GLY A O 1
ATOM 1576 N N . SER A 1 201 ? 22.214 -1.580 -8.874 1.00 88.25 201 SER A N 1
ATOM 1577 C CA . SER A 1 201 ? 23.404 -1.342 -9.700 1.00 88.25 201 SER A CA 1
ATOM 1578 C C . SER A 1 201 ? 23.017 -0.722 -11.053 1.00 88.25 201 SER A C 1
ATOM 1580 O O . SER A 1 201 ? 21.939 -1.026 -11.575 1.00 88.25 201 SER A O 1
ATOM 1582 N N . PRO A 1 202 ? 23.891 0.091 -11.676 1.00 87.69 202 PRO A N 1
ATOM 1583 C CA . PRO A 1 202 ? 23.642 0.630 -13.014 1.00 87.69 202 PRO A CA 1
ATOM 1584 C C . PRO A 1 202 ? 23.318 -0.450 -14.058 1.00 87.69 202 PRO A C 1
ATOM 1586 O O . PRO A 1 202 ? 22.445 -0.257 -14.900 1.00 87.69 202 PRO A O 1
ATOM 1589 N N . GLU A 1 203 ? 23.973 -1.614 -13.992 1.00 88.94 203 GLU A N 1
ATOM 1590 C CA . GLU A 1 203 ? 23.719 -2.742 -14.896 1.00 88.94 203 GLU A CA 1
ATOM 1591 C C . GLU A 1 203 ? 22.334 -3.355 -14.680 1.00 88.94 203 GLU A C 1
ATOM 1593 O O . GLU A 1 203 ? 21.663 -3.714 -15.649 1.00 88.94 203 GLU A O 1
ATOM 1598 N N . TYR A 1 204 ? 21.897 -3.479 -13.424 1.00 89.06 204 TYR A N 1
ATOM 1599 C CA . TYR A 1 204 ? 20.549 -3.940 -13.103 1.00 89.06 204 TYR A CA 1
ATOM 1600 C C . TYR A 1 204 ? 19.504 -2.939 -13.600 1.00 89.06 204 TYR A C 1
ATOM 1602 O O . TYR A 1 204 ? 18.594 -3.327 -14.334 1.00 89.06 204 TYR A O 1
ATOM 1610 N N . ALA A 1 205 ? 19.683 -1.653 -13.290 1.00 89.75 205 ALA A N 1
ATOM 1611 C CA . ALA A 1 205 ? 18.770 -0.599 -13.712 1.00 89.75 205 ALA A CA 1
ATOM 1612 C C . ALA A 1 205 ? 18.626 -0.535 -15.240 1.00 89.75 205 ALA A C 1
ATOM 1614 O O . ALA A 1 205 ? 17.508 -0.504 -15.756 1.00 89.75 205 ALA A O 1
ATOM 1615 N N . GLN A 1 206 ? 19.745 -0.621 -15.967 1.00 89.50 206 GLN A N 1
ATOM 1616 C CA . GLN A 1 206 ? 19.745 -0.667 -17.427 1.00 89.50 206 GLN A CA 1
ATOM 1617 C C . GLN A 1 206 ? 19.007 -1.902 -17.963 1.00 89.50 206 GLN A C 1
ATOM 1619 O O . GLN A 1 206 ? 18.198 -1.782 -18.879 1.00 89.50 206 GLN A O 1
ATOM 1624 N N . ARG A 1 207 ? 19.232 -3.092 -17.383 1.00 91.75 207 ARG A N 1
ATOM 1625 C CA . ARG A 1 207 ? 18.520 -4.313 -17.798 1.00 91.75 207 ARG A CA 1
ATOM 1626 C C . ARG A 1 207 ? 17.017 -4.197 -17.587 1.00 91.75 207 ARG A C 1
ATOM 1628 O O . ARG A 1 207 ? 16.266 -4.570 -18.485 1.00 91.75 207 ARG A O 1
ATOM 1635 N N . VAL A 1 208 ? 16.577 -3.692 -16.434 1.00 92.69 208 VAL A N 1
ATOM 1636 C CA . VAL A 1 208 ? 15.148 -3.492 -16.168 1.00 92.69 208 VAL A CA 1
ATOM 1637 C C . VAL A 1 208 ? 14.569 -2.494 -17.165 1.00 92.69 208 VAL A C 1
ATOM 1639 O O . VAL A 1 208 ? 13.568 -2.813 -17.796 1.00 92.69 208 VAL A O 1
ATOM 1642 N N . TYR A 1 209 ? 15.215 -1.346 -17.382 1.00 91.50 209 TYR A N 1
ATOM 1643 C CA . TYR A 1 209 ? 14.776 -0.363 -18.377 1.00 91.50 209 TYR A CA 1
ATOM 1644 C C . TYR A 1 209 ? 14.638 -0.980 -19.782 1.00 91.50 209 TYR A C 1
ATOM 1646 O O . TYR A 1 209 ? 13.615 -0.825 -20.451 1.00 91.50 209 TYR A O 1
ATOM 1654 N N . ASP A 1 210 ? 15.633 -1.756 -20.214 1.00 92.12 210 ASP A N 1
ATOM 1655 C CA . ASP A 1 210 ? 15.653 -2.346 -21.552 1.00 92.12 210 ASP A CA 1
ATOM 1656 C C . ASP A 1 210 ? 14.665 -3.500 -21.729 1.00 92.12 210 ASP A C 1
ATOM 1658 O O . ASP A 1 210 ? 14.243 -3.764 -22.859 1.00 92.12 210 ASP A O 1
ATOM 1662 N N . GLN A 1 211 ? 14.283 -4.207 -20.662 1.00 94.50 211 GLN A N 1
ATOM 1663 C CA . GLN A 1 211 ? 13.596 -5.503 -20.760 1.00 94.50 211 GLN A CA 1
ATOM 1664 C C . GLN A 1 211 ? 12.219 -5.550 -20.091 1.00 94.50 211 GLN A C 1
ATOM 1666 O O . GLN A 1 211 ? 11.383 -6.351 -20.515 1.00 94.50 211 GLN A O 1
ATOM 1671 N N . LEU A 1 212 ? 11.949 -4.695 -19.102 1.00 95.31 212 LEU A N 1
ATOM 1672 C CA . LEU A 1 212 ? 10.616 -4.543 -18.531 1.00 95.31 212 LEU A CA 1
ATOM 1673 C C . LEU A 1 212 ? 9.710 -3.859 -19.555 1.00 95.31 212 LEU A C 1
ATOM 1675 O O . LEU A 1 212 ? 10.057 -2.852 -20.176 1.00 95.31 212 LEU A O 1
ATOM 1679 N N . ARG A 1 213 ? 8.528 -4.425 -19.756 1.00 96.00 213 ARG A N 1
ATOM 1680 C CA . ARG A 1 213 ? 7.468 -3.843 -20.572 1.00 96.00 213 ARG A CA 1
ATOM 1681 C C . ARG A 1 213 ? 6.241 -3.657 -19.709 1.00 96.00 213 ARG A C 1
ATOM 1683 O O . ARG A 1 213 ? 5.838 -4.581 -19.007 1.00 96.00 213 ARG A O 1
ATOM 1690 N N . VAL A 1 214 ? 5.669 -2.465 -19.807 1.00 96.88 214 VAL A N 1
ATOM 1691 C CA . VAL A 1 214 ? 4.417 -2.086 -19.163 1.00 96.88 214 VAL A CA 1
ATOM 1692 C C . VAL A 1 214 ? 3.376 -1.878 -20.252 1.00 96.88 214 VAL A C 1
ATOM 1694 O O . VAL A 1 214 ? 3.652 -1.240 -21.269 1.00 96.88 214 VAL A O 1
ATOM 1697 N N . SER A 1 215 ? 2.193 -2.440 -20.053 1.00 97.38 215 SER A N 1
ATOM 1698 C CA . SER A 1 215 ? 1.043 -2.284 -20.940 1.00 97.38 215 SER A CA 1
ATOM 1699 C C . SER A 1 215 ? -0.251 -2.253 -20.138 1.00 97.38 215 SER A C 1
ATOM 1701 O O . SER A 1 215 ? -0.255 -2.563 -18.949 1.00 97.38 215 SER A O 1
ATOM 1703 N N . ASN A 1 216 ? -1.355 -1.890 -20.798 1.00 97.06 216 ASN A N 1
ATOM 1704 C CA . ASN A 1 216 ? -2.706 -1.935 -20.228 1.00 97.06 216 ASN A CA 1
ATOM 1705 C C . ASN A 1 216 ? -2.808 -1.250 -18.851 1.00 97.06 216 ASN A C 1
ATOM 1707 O O . ASN A 1 216 ? -3.451 -1.769 -17.943 1.00 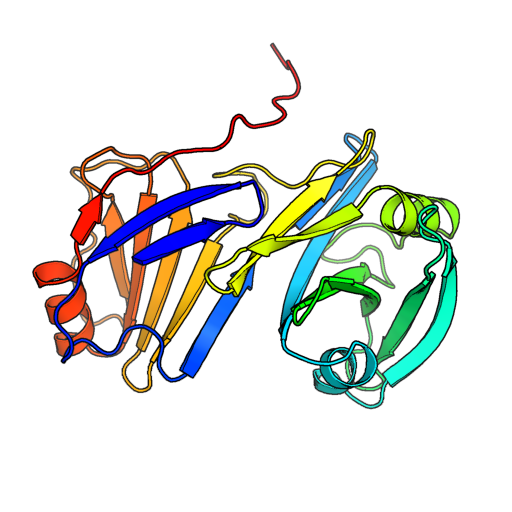97.06 216 ASN A O 1
ATOM 1711 N N . VAL A 1 217 ? -2.152 -0.093 -18.696 1.00 97.06 217 VAL A N 1
ATOM 1712 C CA . VAL A 1 217 ? -2.239 0.702 -17.467 1.00 97.06 217 VAL A CA 1
ATOM 1713 C C . VAL A 1 217 ? -3.660 1.241 -17.332 1.00 97.06 217 VA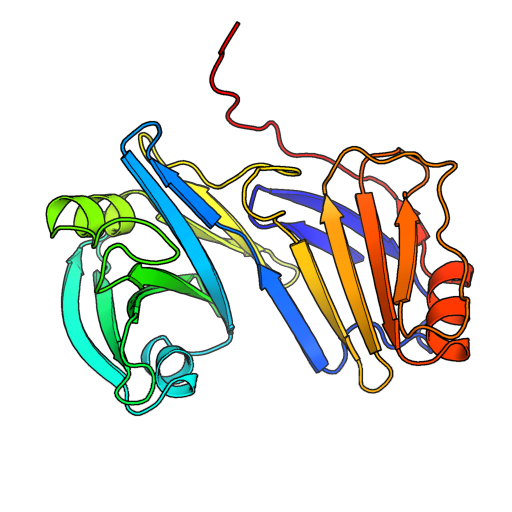L A C 1
ATOM 1715 O O . VAL A 1 217 ? -4.174 1.908 -18.232 1.00 97.06 217 VAL A O 1
ATOM 1718 N N . HIS A 1 218 ? -4.293 0.942 -16.204 1.00 96.38 218 HIS A N 1
ATOM 1719 C CA . HIS A 1 218 ? -5.619 1.420 -15.851 1.00 96.38 218 HIS A CA 1
ATOM 1720 C C . HIS A 1 218 ? -5.562 2.112 -14.493 1.00 96.38 218 HIS A C 1
ATOM 1722 O O . HIS A 1 218 ? -5.239 1.485 -13.486 1.00 96.38 218 HIS A O 1
ATOM 1728 N N . ILE A 1 219 ? -5.906 3.396 -14.471 1.00 94.94 219 ILE A N 1
ATOM 1729 C CA . ILE A 1 219 ? -6.059 4.158 -13.234 1.00 94.94 219 ILE A CA 1
ATOM 1730 C C . ILE A 1 219 ? -7.499 4.008 -12.764 1.00 94.94 219 ILE A C 1
ATOM 1732 O O . ILE A 1 219 ? -8.429 4.321 -13.515 1.00 94.94 219 ILE A O 1
ATOM 1736 N N . ALA A 1 220 ? -7.674 3.506 -11.542 1.00 92.50 220 ALA A N 1
ATOM 1737 C CA . ALA A 1 220 ? -8.986 3.449 -10.925 1.00 92.50 220 ALA A CA 1
ATOM 1738 C C . ALA A 1 220 ? -9.559 4.870 -10.836 1.00 92.50 220 ALA A C 1
ATOM 1740 O O . ALA A 1 220 ? -8.815 5.823 -10.587 1.00 92.50 220 ALA A O 1
ATOM 1741 N N . PRO A 1 221 ? -10.871 5.049 -11.054 1.00 83.88 221 PRO A N 1
ATOM 1742 C CA . PRO A 1 221 ? -11.488 6.342 -10.830 1.00 83.88 221 PRO A CA 1
ATOM 1743 C C . PRO A 1 221 ? -11.242 6.735 -9.375 1.00 83.88 221 PRO A C 1
ATOM 1745 O O . PRO A 1 221 ? -11.683 6.042 -8.459 1.00 83.88 221 PRO A O 1
ATOM 1748 N N . GLY A 1 222 ? -10.511 7.831 -9.167 1.00 69.44 222 GLY A N 1
ATOM 1749 C CA . GLY A 1 222 ? -10.374 8.390 -7.835 1.00 69.44 222 GLY A CA 1
ATOM 1750 C C . GLY A 1 222 ? -11.757 8.753 -7.308 1.00 69.44 222 GLY A C 1
ATOM 1751 O O . GLY A 1 222 ? -12.614 9.215 -8.069 1.00 69.44 222 GLY A O 1
ATOM 1752 N N . THR A 1 223 ? -11.977 8.585 -6.008 1.00 53.84 223 THR A N 1
ATOM 1753 C CA . THR A 1 223 ? -13.049 9.295 -5.311 1.00 53.84 223 THR A CA 1
ATOM 1754 C C . THR A 1 223 ? -12.647 10.766 -5.267 1.00 53.84 223 THR A C 1
ATOM 1756 O O . THR A 1 223 ? -12.171 11.274 -4.257 1.00 53.84 223 THR A O 1
ATOM 1759 N N . ALA A 1 224 ? -12.712 11.438 -6.418 1.00 40.66 224 ALA A N 1
ATOM 1760 C CA . ALA A 1 224 ? -12.512 12.868 -6.481 1.00 40.66 224 ALA A CA 1
ATOM 1761 C C . ALA A 1 224 ? -13.565 13.495 -5.566 1.00 40.66 224 ALA A C 1
ATOM 1763 O O . ALA A 1 224 ? -14.766 13.346 -5.794 1.00 40.66 224 ALA A O 1
ATOM 1764 N N . SER A 1 225 ? -13.112 14.172 -4.513 1.00 40.84 225 SER A N 1
ATOM 1765 C CA . SER A 1 225 ? -13.876 15.289 -3.993 1.00 40.84 225 SER A CA 1
ATOM 1766 C C . SER A 1 225 ? -14.002 16.273 -5.151 1.00 40.84 225 SER A C 1
ATOM 1768 O O . SER A 1 225 ? -12.991 16.769 -5.654 1.00 40.84 225 SER A O 1
ATOM 1770 N N . ASP A 1 226 ? -15.230 16.482 -5.614 1.00 32.12 226 ASP A N 1
ATOM 1771 C CA . ASP A 1 226 ? -15.597 17.630 -6.433 1.00 32.12 226 ASP A CA 1
ATOM 1772 C C . ASP A 1 226 ? -15.226 18.901 -5.649 1.00 32.12 226 ASP A C 1
ATOM 1774 O O . ASP A 1 226 ? -16.036 19.416 -4.885 1.00 32.12 226 ASP A O 1
ATOM 1778 N N . ASP A 1 227 ? -13.993 19.378 -5.795 1.00 34.62 227 ASP A N 1
ATOM 1779 C CA . ASP A 1 227 ? -13.582 20.709 -5.354 1.00 34.62 227 ASP A CA 1
ATOM 1780 C C . ASP A 1 227 ? -13.139 21.501 -6.596 1.00 34.62 227 ASP A C 1
ATOM 1782 O O . ASP A 1 227 ? -11.968 21.504 -6.988 1.00 34.62 227 ASP A O 1
ATOM 1786 N N . ASP A 1 228 ? -14.153 22.113 -7.223 1.00 33.28 228 ASP A N 1
ATOM 1787 C CA . ASP A 1 228 ? -14.081 23.326 -8.057 1.00 33.28 228 ASP A CA 1
ATOM 1788 C C . ASP A 1 228 ? -13.682 24.560 -7.216 1.00 33.28 228 ASP A C 1
ATOM 1790 O O . ASP A 1 228 ? -14.202 24.716 -6.082 1.00 33.28 228 ASP A O 1
#

Secondary structure (DSSP, 8-state):
-EEE-TTS-EEEEE--TTS-SSTT-EEEE-EEEETTTEEEEEEEEES-HHHHHHTTSSEEEEEEEE-SSS-EEEEEEESS-TTEEEEEEEETTEEEEEEEESSSSSS-SPP-HHHHHHHHHHEEEEE-TTS-EEEEE-TT-EEPPTT-SSS--EEEEEETTEEEEEEES---TT-EE---SSSEEEEE-TTSSEEEEEEE-HHHHHHHHHH-EEEEEEPPPP------

Sequence (228 aa):
MLVQFLDGSSAELTWPPDLDLFSEGIAPSGWAFVPNRFARDFFIRRGGPEEVVGLFGSPRLLTDYPDDEGGRVGFWRPEGWPDVDYLAFQFDSWVVLVYDYRTGLYGGDPMNDEGRQLWATNLHGQETDEGFLRLFADEPLQVAPAGGYPSPMNLTFFSPTGEIVLVPENCDPGFVSPIDGGEFTHWCDTSGLLSIRITGSPEYAQRVYDQLRVSNVHIAPGTASDDD

pLDDT: mean 90.49, std 12.21, range [32.12, 98.69]